Protein AF-A0A927FCI9-F1 (afdb_monomer)

Sequence (280 aa):
MPSPLGELGFGKGTLEYWKKAVYRPKHSSGGKRREGESYNARISHAGERREISLGTLCRMAAARRALEIWLSILCHGWEALEEGFRKRLETENGSSEEELVSTTYGEYLAACVDGPGISHLNADDNRRKVLTLASEVAGIPRPTRKASLERKRAWGKKVESLRLVDLSEVDFTNWRNACFESLSKGRKCGAMSSRTSPMSVNALIRSYKSVFNGEHRERLERIPLPDPMPGLKMRLLKEKVARYKRASMATPCLKRRIGSFARIIRNHTSLWFSLSRPGC

Organism: NCBI:txid2773457

Radius of gyration: 37.21 Å; Cα contacts (8 Å, |Δi|>4): 273; chains: 1; bounding box: 67×81×148 Å

pLDDT: mean 75.66, std 19.23, range [33.12, 95.94]

Secondary structure (DSSP, 8-state):
-PPP-------TTSHHHHHHH-B--EEEETTEEEE-SS-EEEEEETTEEEEEE---S-HHHHHHHHHHHHHHHHHHHHHHHHHHHHHHHHHHHHSSSTTTTT-BHHHHHHHHHHSTTS-HHHHHHHHHHHHHHHHHHTTPPPPPTTS-HHHHHHHHHHHHTSBGGGS-HHHHHHHHHHHHHHHHTT--BTTTT-B-SHHHHHHHHHHHHHHTSHHHHHHTTTS---SSPTTTTPPPPPP-----------------------------------------

Mean predicted aligned error: 18.78 Å

Solvent-accessible surface area (backbone atoms only — not comparable to full-atom values): 17209 Å² total; per-residue (Å²): 135,86,82,81,88,75,73,90,72,60,52,82,89,35,58,72,34,27,53,69,60,45,43,61,55,74,48,78,60,91,91,43,82,41,73,50,86,30,29,28,37,76,51,72,62,94,94,44,74,50,78,45,78,56,82,30,81,47,64,69,61,28,11,50,53,49,38,53,52,50,54,45,36,73,76,56,37,69,64,53,50,52,54,52,50,47,51,47,52,47,46,65,70,68,66,52,59,77,59,28,61,60,37,23,47,40,60,54,50,48,53,56,49,75,36,90,93,54,58,58,73,59,39,53,56,31,48,55,32,34,47,53,47,52,24,45,55,71,68,50,77,70,73,58,93,87,52,54,70,65,58,50,49,53,50,50,54,61,45,25,66,36,36,57,71,80,49,48,48,64,43,43,46,50,45,51,49,54,35,50,55,27,45,76,70,74,36,48,25,66,76,74,49,73,38,79,48,61,66,63,56,35,50,32,54,49,36,39,45,62,63,69,28,69,70,52,50,64,76,40,71,88,57,61,66,60,86,80,55,55,46,66,81,62,74,72,66,82,72,80,74,76,75,78,75,75,73,81,75,77,76,91,82,87,83,87,78,92,81,84,94,76,90,89,83,89,87,82,87,89,90,77,89,80,96,82,86,88,83,136

Nearest PDB structures (foldseek):
  5gan-assembly1_A  TM=1.929E-01  e=9.239E+00  Saccharomyces cerevisiae

Structure (mmCIF, N/CA/C/O backbone):
data_AF-A0A927FCI9-F1
#
_entry.id   AF-A0A927FCI9-F1
#
loop_
_atom_site.group_PDB
_atom_site.id
_atom_site.type_symbol
_atom_site.label_atom_id
_atom_site.label_alt_id
_atom_site.label_comp_id
_atom_site.label_asym_id
_atom_site.label_entity_id
_atom_site.label_seq_id
_atom_site.pdbx_PDB_ins_code
_atom_site.Cartn_x
_atom_site.Cartn_y
_atom_site.Cartn_z
_atom_site.occupancy
_atom_site.B_iso_or_equiv
_atom_site.auth_seq_id
_atom_site.auth_comp_id
_atom_site.auth_asym_id
_atom_site.auth_atom_id
_atom_site.pdbx_PDB_model_num
ATOM 1 N N . MET A 1 1 ? 44.679 18.734 -47.119 1.00 33.12 1 MET A N 1
ATOM 2 C CA . MET A 1 1 ? 45.363 19.349 -45.963 1.00 33.12 1 MET A CA 1
ATOM 3 C C . MET A 1 1 ? 44.781 18.745 -44.690 1.00 33.12 1 MET A C 1
ATOM 5 O O . MET A 1 1 ? 43.664 19.115 -44.349 1.00 33.12 1 MET A O 1
ATOM 9 N N . PRO A 1 2 ? 45.429 17.762 -44.042 1.00 36.81 2 PRO A N 1
ATOM 10 C CA . PRO A 1 2 ? 44.930 17.225 -42.781 1.00 36.81 2 PRO A CA 1
ATOM 11 C C . PRO A 1 2 ? 45.305 18.182 -41.640 1.00 36.81 2 PRO A C 1
ATOM 13 O O . PRO A 1 2 ? 46.470 18.541 -41.480 1.00 36.81 2 PRO A O 1
ATOM 16 N N . SER A 1 3 ? 44.303 18.645 -40.892 1.00 37.97 3 SER A N 1
ATOM 17 C CA . SER A 1 3 ? 44.490 19.538 -39.746 1.00 37.97 3 SER A CA 1
ATOM 18 C C . SER A 1 3 ? 45.145 18.811 -38.559 1.00 37.97 3 SER A C 1
ATOM 20 O O . SER A 1 3 ? 44.891 17.619 -38.368 1.00 37.97 3 SER A O 1
ATOM 22 N N . PRO A 1 4 ? 45.966 19.502 -37.747 1.00 41.66 4 PRO A N 1
ATOM 23 C CA . PRO A 1 4 ? 46.814 18.881 -36.739 1.00 41.66 4 PRO A CA 1
ATOM 24 C C . PRO A 1 4 ? 46.134 18.812 -35.359 1.00 41.66 4 PRO A C 1
ATOM 26 O O . PRO A 1 4 ? 45.467 19.751 -34.941 1.00 41.66 4 PRO A O 1
ATOM 29 N N . LEU A 1 5 ? 46.367 17.699 -34.652 1.00 43.91 5 LEU A N 1
ATOM 30 C CA . LEU A 1 5 ? 46.280 17.523 -33.189 1.00 43.91 5 LEU A CA 1
ATOM 31 C C . LEU A 1 5 ? 44.973 17.981 -32.498 1.00 43.91 5 LEU A C 1
ATOM 33 O O . LEU A 1 5 ? 44.942 18.988 -31.797 1.00 43.91 5 LEU A O 1
ATOM 37 N N . GLY A 1 6 ? 43.905 17.183 -32.621 1.00 35.44 6 GLY A N 1
ATOM 38 C CA . GLY A 1 6 ? 42.704 17.288 -31.781 1.00 35.44 6 GLY A CA 1
ATOM 39 C C . GLY A 1 6 ? 42.736 16.278 -30.630 1.00 35.44 6 GLY A C 1
ATOM 40 O O . GLY A 1 6 ? 42.923 15.089 -30.874 1.00 35.44 6 GLY A O 1
ATOM 41 N N . GLU A 1 7 ? 42.580 16.772 -29.399 1.00 42.94 7 GLU A N 1
ATOM 42 C CA . GLU A 1 7 ? 42.423 16.058 -28.119 1.00 42.94 7 GLU A CA 1
ATOM 43 C C . GLU A 1 7 ? 41.895 14.622 -28.253 1.00 42.94 7 GLU A C 1
ATOM 45 O O . GLU A 1 7 ? 40.882 14.432 -28.919 1.00 42.94 7 GLU A O 1
ATOM 50 N N . LEU A 1 8 ? 42.538 13.648 -27.583 1.00 44.66 8 LEU A N 1
ATOM 51 C CA . LEU A 1 8 ? 42.160 12.222 -27.507 1.00 44.66 8 LEU A CA 1
ATOM 52 C C . LEU A 1 8 ? 40.635 12.022 -27.566 1.00 44.66 8 LEU A C 1
ATOM 54 O O . LEU A 1 8 ? 39.927 12.050 -26.555 1.00 44.66 8 LEU A O 1
ATOM 58 N N . GLY A 1 9 ? 40.131 11.870 -28.790 1.00 47.19 9 GLY A N 1
ATOM 59 C CA . GLY A 1 9 ? 38.712 11.832 -29.073 1.00 47.19 9 GLY A CA 1
ATOM 60 C C . GLY A 1 9 ? 38.201 10.464 -28.686 1.00 47.19 9 GLY A C 1
ATOM 61 O O . GLY A 1 9 ? 38.318 9.521 -29.463 1.00 47.19 9 GLY A O 1
ATOM 62 N N . PHE A 1 10 ? 37.655 10.335 -27.477 1.00 60.25 10 PHE A N 1
ATOM 63 C CA . PHE A 1 10 ? 36.916 9.136 -27.108 1.00 60.25 10 PHE A CA 1
ATOM 64 C C . PHE A 1 10 ? 35.856 8.877 -28.182 1.00 60.25 10 PHE A C 1
ATOM 66 O O . PHE A 1 10 ? 35.053 9.760 -28.497 1.00 60.25 10 PHE A O 1
ATOM 73 N N . GLY A 1 11 ? 35.884 7.682 -28.772 1.00 75.44 11 GLY A N 1
ATOM 74 C CA . GLY A 1 11 ? 34.911 7.299 -29.782 1.00 75.44 11 GLY A CA 1
ATOM 75 C C . GLY A 1 11 ? 33.491 7.372 -29.222 1.00 75.44 11 GLY A C 1
ATOM 76 O O . GLY A 1 11 ? 33.268 7.266 -28.014 1.00 75.44 11 GLY A O 1
ATOM 77 N N . LYS A 1 12 ? 32.496 7.484 -30.107 1.00 78.94 12 LYS A N 1
ATOM 78 C CA . LYS A 1 12 ? 31.073 7.476 -29.718 1.00 78.94 12 LYS A CA 1
ATOM 79 C C . LYS A 1 12 ? 30.658 6.197 -28.965 1.00 78.94 12 LYS A C 1
ATOM 81 O O . LYS A 1 12 ? 29.589 6.161 -28.379 1.00 78.94 12 LYS A O 1
ATOM 86 N N . GLY A 1 13 ? 31.492 5.155 -28.946 1.00 82.50 13 GLY A N 1
ATOM 87 C CA . GLY A 1 13 ? 31.298 3.945 -28.140 1.00 82.50 13 GLY A CA 1
ATOM 88 C C . GLY A 1 13 ? 31.738 4.056 -26.672 1.00 82.50 13 GLY A C 1
ATOM 89 O O . GLY A 1 13 ? 31.618 3.084 -25.936 1.00 82.50 13 GLY A O 1
ATOM 90 N N . THR A 1 14 ? 32.260 5.198 -26.218 1.00 88.62 14 THR A N 1
ATOM 91 C CA . THR A 1 14 ? 32.756 5.362 -24.843 1.00 88.62 14 THR A CA 1
ATOM 92 C C . THR A 1 14 ? 31.816 6.225 -24.003 1.00 88.62 14 THR A C 1
ATOM 94 O O . THR A 1 14 ? 31.297 7.244 -24.456 1.00 88.62 14 THR A O 1
ATOM 97 N N . LEU A 1 15 ? 31.654 5.878 -22.724 1.00 88.56 15 LEU A N 1
ATOM 98 C CA . LEU A 1 15 ? 30.843 6.651 -21.777 1.00 88.56 15 LEU A CA 1
ATOM 99 C C . LEU A 1 15 ? 31.332 8.105 -21.614 1.00 88.56 15 LEU A C 1
ATOM 101 O O . LEU A 1 15 ? 30.522 9.020 -21.473 1.00 88.56 15 LEU A O 1
ATOM 105 N N . GLU A 1 16 ? 32.648 8.328 -21.655 1.00 87.94 16 GLU A N 1
ATOM 106 C CA . GLU A 1 16 ? 33.270 9.657 -21.537 1.00 87.94 16 GLU A CA 1
ATOM 107 C C . GLU A 1 16 ? 32.856 10.613 -22.660 1.00 87.94 16 GLU A C 1
ATOM 109 O O . GLU A 1 16 ? 32.628 11.800 -22.410 1.00 87.94 16 GLU A O 1
ATOM 114 N N . TYR A 1 17 ? 32.670 10.093 -23.877 1.00 90.12 17 TYR A N 1
ATOM 115 C CA . TYR A 1 17 ? 32.116 10.864 -24.986 1.00 90.12 17 TYR A CA 1
ATOM 116 C C . TYR A 1 17 ? 30.693 11.332 -24.655 1.00 90.12 17 TYR A C 1
ATOM 118 O O . TYR A 1 17 ? 30.389 12.526 -24.713 1.00 90.12 17 TYR A O 1
ATOM 126 N N . TRP A 1 18 ? 29.830 10.413 -24.212 1.00 90.94 18 TRP A N 1
ATOM 127 C CA . TRP A 1 18 ? 28.430 10.723 -23.920 1.00 90.94 18 TRP A CA 1
ATOM 128 C C . TRP A 1 18 ? 28.245 11.637 -22.716 1.00 90.94 18 TRP A C 1
ATOM 130 O O . TRP A 1 18 ? 27.368 12.495 -22.747 1.00 90.94 18 TRP A O 1
ATOM 140 N N . LYS A 1 19 ? 29.103 11.560 -21.692 1.00 88.81 19 LYS A N 1
ATOM 141 C CA . LYS A 1 19 ? 29.101 12.531 -20.583 1.00 88.81 19 LYS A CA 1
ATOM 142 C C . LYS A 1 19 ? 29.243 13.968 -21.081 1.00 88.81 19 LYS A C 1
ATOM 144 O O . LYS A 1 19 ? 28.591 14.867 -20.542 1.00 88.81 19 LYS A O 1
ATOM 149 N N . LYS A 1 20 ? 30.084 14.189 -22.095 1.00 88.56 20 LYS A N 1
ATOM 150 C CA . LYS A 1 20 ? 30.282 15.500 -22.726 1.00 88.56 20 LYS A CA 1
ATOM 151 C C . LYS A 1 20 ? 29.160 15.837 -23.715 1.00 88.56 20 LYS A C 1
ATOM 153 O O . LYS A 1 20 ? 28.757 16.992 -23.769 1.00 88.56 20 LYS A O 1
ATOM 158 N N . ALA A 1 21 ? 28.642 14.845 -24.442 1.00 88.75 21 ALA A N 1
ATOM 159 C CA . ALA A 1 21 ? 27.664 15.039 -25.512 1.00 88.75 21 ALA A CA 1
ATOM 160 C C . ALA A 1 21 ? 26.211 15.248 -25.037 1.00 88.75 21 ALA A C 1
ATOM 162 O O . ALA A 1 21 ? 25.435 15.890 -25.746 1.00 88.75 21 ALA A O 1
ATOM 163 N N . VAL A 1 22 ? 25.820 14.730 -23.864 1.00 92.31 22 VAL A N 1
ATOM 164 C CA . VAL A 1 22 ? 24.475 14.966 -23.308 1.00 92.31 22 VAL A CA 1
ATOM 165 C C . VAL A 1 22 ? 24.325 16.403 -22.810 1.00 92.31 22 VAL A C 1
ATOM 167 O O . VAL A 1 22 ? 25.190 16.933 -22.108 1.00 92.31 22 VAL A O 1
ATOM 170 N N . TYR A 1 23 ? 23.194 17.029 -23.121 1.00 90.50 23 TYR A N 1
ATOM 171 C CA . TYR A 1 23 ? 22.890 18.403 -22.720 1.00 90.50 23 TYR A CA 1
ATOM 172 C C . TYR A 1 23 ? 21.442 18.527 -22.250 1.00 90.50 23 TYR A C 1
ATOM 174 O O . TYR A 1 23 ? 20.618 17.655 -22.503 1.00 90.50 23 TYR A O 1
ATOM 182 N N . ARG A 1 24 ? 21.123 19.613 -21.546 1.00 88.56 24 ARG A N 1
ATOM 183 C CA . ARG A 1 24 ? 19.735 19.955 -21.218 1.00 88.56 24 ARG A CA 1
ATOM 184 C C . ARG A 1 24 ? 19.237 20.991 -22.216 1.00 88.56 24 ARG A C 1
ATOM 186 O O . ARG A 1 24 ? 19.902 22.024 -22.360 1.00 88.56 24 ARG A O 1
ATOM 193 N N . PRO A 1 25 ? 18.124 20.740 -22.918 1.00 84.12 25 PRO A N 1
ATOM 194 C CA . PRO A 1 25 ? 17.584 21.724 -23.837 1.00 84.12 25 PRO A CA 1
ATOM 195 C C . PRO A 1 25 ? 17.143 22.963 -23.046 1.00 84.12 25 PRO A C 1
ATOM 197 O O . PRO A 1 25 ? 16.629 22.862 -21.931 1.00 84.12 25 PRO A O 1
ATOM 200 N N . LYS A 1 26 ? 17.395 24.150 -23.597 1.00 82.88 26 LYS A N 1
ATOM 201 C CA . LYS A 1 26 ? 16.979 25.428 -23.007 1.00 82.88 26 LYS A CA 1
ATOM 202 C C . LYS A 1 26 ? 15.957 26.053 -23.939 1.00 82.88 26 LYS A C 1
ATOM 204 O O . LYS A 1 26 ? 16.283 26.337 -25.087 1.00 82.88 26 LYS A O 1
ATOM 209 N N . HIS A 1 27 ? 14.748 26.279 -23.440 1.00 75.50 27 HIS A N 1
ATOM 210 C CA . HIS A 1 27 ? 13.678 26.903 -24.211 1.00 75.50 27 HIS A CA 1
ATOM 211 C C . HIS A 1 27 ? 13.295 28.241 -23.573 1.00 75.50 27 HIS A C 1
ATOM 213 O O . HIS A 1 27 ? 13.155 28.359 -22.352 1.00 75.50 27 HIS A O 1
ATOM 219 N N . SER A 1 28 ? 13.146 29.275 -24.397 1.00 63.94 28 SER A N 1
ATOM 220 C CA . SER A 1 28 ? 12.577 30.557 -23.986 1.00 63.94 28 SER A CA 1
ATOM 221 C C . SER A 1 28 ? 11.094 30.563 -24.330 1.00 63.94 28 SER A C 1
ATOM 223 O O . SER A 1 28 ? 10.740 30.547 -25.504 1.00 63.94 28 SER A O 1
ATOM 225 N N . SER A 1 29 ? 10.234 30.604 -23.315 1.00 56.09 29 SER A N 1
ATOM 226 C CA . SER A 1 29 ? 8.793 30.799 -23.495 1.00 56.09 29 SER A CA 1
ATOM 227 C C . SER A 1 29 ? 8.357 31.980 -22.629 1.00 56.09 29 SER A C 1
ATOM 229 O O . SER A 1 29 ? 8.646 32.011 -21.430 1.00 56.09 29 SER A O 1
ATOM 231 N N . GLY A 1 30 ? 7.752 33.001 -23.247 1.00 60.47 30 GLY A N 1
ATOM 232 C CA . GLY A 1 30 ? 7.286 34.212 -22.556 1.00 60.47 30 GLY A CA 1
ATOM 233 C C . GLY A 1 30 ? 8.393 35.018 -21.860 1.00 60.47 30 GLY A C 1
ATOM 234 O O . GLY A 1 30 ? 8.220 35.441 -20.720 1.00 60.47 30 GLY A O 1
ATOM 235 N N . GLY A 1 31 ? 9.566 35.165 -22.489 1.00 69.44 31 GLY A N 1
ATOM 236 C CA . GLY A 1 31 ? 10.679 35.971 -21.959 1.00 69.44 31 GLY A CA 1
ATOM 237 C C . GLY A 1 31 ? 11.441 35.359 -20.773 1.00 69.44 31 GLY A C 1
ATOM 238 O O . GLY A 1 31 ? 12.464 35.898 -20.360 1.00 69.44 31 GLY A O 1
ATOM 239 N N . LYS A 1 32 ? 11.005 34.205 -20.246 1.00 59.38 32 LYS A N 1
ATOM 240 C CA . LYS A 1 32 ? 11.702 33.463 -19.183 1.00 59.38 32 LYS A CA 1
ATOM 241 C C . LYS A 1 32 ? 12.428 32.253 -19.778 1.00 59.38 32 LYS A C 1
ATOM 243 O O . LYS A 1 32 ? 11.830 31.447 -20.491 1.00 59.38 32 LYS A O 1
ATOM 248 N N . ARG A 1 33 ? 13.726 32.112 -19.481 1.00 67.06 33 ARG A N 1
ATOM 249 C CA . ARG A 1 33 ? 14.522 30.926 -19.843 1.00 67.06 33 ARG A CA 1
ATOM 250 C C . ARG A 1 33 ? 14.138 29.772 -18.915 1.00 67.06 33 ARG A C 1
ATOM 252 O O . ARG A 1 33 ? 14.316 29.891 -17.706 1.00 67.06 33 ARG A O 1
ATOM 259 N N . ARG A 1 34 ? 13.619 28.675 -19.470 1.00 70.62 34 ARG A N 1
ATOM 260 C CA . ARG A 1 34 ? 13.356 27.430 -18.735 1.00 70.62 34 ARG A CA 1
ATOM 261 C C . ARG A 1 34 ? 14.309 26.346 -19.232 1.00 70.62 34 ARG A C 1
ATOM 263 O O . ARG A 1 34 ? 14.489 26.173 -20.438 1.00 70.62 34 ARG A O 1
ATOM 270 N N . GLU A 1 35 ? 14.948 25.652 -18.299 1.00 74.62 35 GLU A N 1
ATOM 271 C CA . GLU A 1 35 ? 15.725 24.451 -18.611 1.00 74.62 35 GLU A CA 1
ATOM 272 C C . GLU A 1 35 ? 14.774 23.255 -18.708 1.00 74.62 35 GLU A C 1
ATOM 274 O O . GLU A 1 35 ? 13.812 23.167 -17.945 1.00 74.62 35 GLU A O 1
ATOM 279 N N . GLY A 1 36 ? 15.017 22.367 -19.672 1.00 71.12 36 GLY A N 1
ATOM 280 C CA . GLY A 1 36 ? 14.248 21.140 -19.838 1.00 71.12 36 GLY A CA 1
ATOM 281 C C . GLY A 1 36 ? 14.374 20.214 -18.630 1.00 71.12 36 GLY A C 1
ATOM 282 O O . GLY A 1 36 ? 15.402 20.181 -17.949 1.00 71.12 36 GLY A O 1
ATOM 283 N N . GLU A 1 37 ? 13.317 19.444 -18.388 1.00 77.62 37 GLU A N 1
ATOM 284 C CA . GLU A 1 37 ? 13.191 18.538 -17.243 1.00 77.62 37 GLU A CA 1
ATOM 285 C C . GLU A 1 37 ? 14.123 17.317 -17.330 1.00 77.62 37 GLU A C 1
ATOM 287 O O . GLU A 1 37 ? 14.371 16.645 -16.336 1.00 77.62 37 GLU A O 1
ATOM 292 N N . SER A 1 38 ? 14.698 17.028 -18.497 1.00 85.25 38 SER A N 1
ATOM 293 C CA . SER A 1 38 ? 15.582 15.882 -18.696 1.00 85.25 38 SER A CA 1
ATOM 294 C C . SER A 1 38 ? 16.771 16.210 -19.599 1.00 85.25 38 SER A C 1
ATOM 296 O O . SER A 1 38 ? 16.804 17.220 -20.307 1.00 85.25 38 SER A O 1
ATOM 298 N N . TYR A 1 39 ? 17.802 15.367 -19.526 1.00 88.88 39 TYR A N 1
ATOM 299 C CA . TYR A 1 39 ? 18.907 15.397 -20.478 1.00 88.88 39 TYR A CA 1
ATOM 300 C C . TYR A 1 39 ? 18.477 14.823 -21.832 1.00 88.88 39 TYR A C 1
ATOM 302 O O . TYR A 1 39 ? 17.800 13.798 -21.895 1.00 88.88 39 TYR A O 1
ATOM 310 N N . ASN A 1 40 ? 18.970 15.441 -22.900 1.00 90.06 40 ASN A N 1
ATOM 311 C CA . ASN A 1 40 ? 18.827 14.998 -24.278 1.00 90.06 40 ASN A CA 1
ATOM 312 C C . ASN A 1 40 ? 20.200 14.650 -24.869 1.00 90.06 40 ASN A C 1
ATOM 314 O O . ASN A 1 40 ? 21.241 15.160 -24.436 1.00 90.06 40 ASN A O 1
ATOM 318 N N . ALA A 1 41 ? 20.190 13.806 -25.897 1.00 91.44 41 ALA A N 1
ATOM 319 C CA . ALA A 1 41 ? 21.344 13.534 -26.745 1.00 91.44 41 ALA A CA 1
ATOM 320 C C . ALA A 1 41 ? 20.989 13.759 -28.216 1.00 91.44 41 ALA A C 1
ATOM 322 O O . ALA A 1 41 ? 19.905 13.397 -28.671 1.00 91.44 41 ALA A O 1
ATOM 323 N N . ARG A 1 42 ? 21.935 14.322 -28.973 1.00 91.81 42 ARG A N 1
ATOM 324 C CA . ARG A 1 42 ? 21.862 14.382 -30.438 1.00 91.81 42 ARG A CA 1
ATOM 325 C C . ARG A 1 42 ? 22.722 13.279 -31.018 1.00 91.81 42 ARG A C 1
ATOM 327 O O . ARG A 1 42 ? 23.940 13.305 -30.859 1.00 91.81 42 ARG A O 1
ATOM 334 N N . ILE A 1 43 ? 22.085 12.349 -31.712 1.00 89.38 43 ILE A N 1
ATOM 335 C CA . ILE A 1 43 ? 22.746 11.193 -32.305 1.00 89.38 43 ILE A CA 1
ATOM 336 C C . ILE A 1 43 ? 22.623 11.293 -33.823 1.00 89.38 43 ILE A C 1
ATOM 338 O O . ILE A 1 43 ? 21.568 11.644 -34.345 1.00 89.38 43 ILE A O 1
ATOM 342 N N . SER A 1 44 ? 23.724 11.032 -34.527 1.00 88.81 44 SER A N 1
ATOM 343 C CA . SER A 1 44 ? 23.743 10.973 -35.988 1.00 88.81 44 SER A CA 1
ATOM 344 C C . SER A 1 44 ? 24.372 9.666 -36.448 1.00 88.81 44 SER A C 1
ATOM 346 O O . SER A 1 44 ? 25.498 9.355 -36.039 1.00 88.81 44 SER A O 1
ATOM 348 N N . HIS A 1 45 ? 23.622 8.923 -37.259 1.00 86.25 45 HIS A N 1
ATOM 349 C CA . HIS A 1 45 ? 23.972 7.615 -37.804 1.00 86.25 45 HIS A CA 1
ATOM 350 C C . HIS A 1 45 ? 23.274 7.426 -39.157 1.00 86.25 45 HIS A C 1
ATOM 352 O O . HIS A 1 45 ? 22.101 7.776 -39.279 1.00 86.25 45 HIS A O 1
ATOM 358 N N . ALA A 1 46 ? 23.996 6.887 -40.145 1.00 83.94 46 ALA A N 1
ATOM 359 C CA . ALA A 1 46 ? 23.495 6.604 -41.496 1.00 83.94 46 ALA A CA 1
ATOM 360 C C . ALA A 1 46 ? 22.834 7.805 -42.215 1.00 83.94 46 ALA A C 1
ATOM 362 O O . ALA A 1 46 ? 21.794 7.668 -42.842 1.00 83.94 46 ALA A O 1
ATOM 363 N N . GLY A 1 47 ? 23.420 9.005 -42.107 1.00 86.00 47 GLY A N 1
ATOM 364 C CA . GLY A 1 47 ? 22.894 10.217 -42.762 1.00 86.00 47 GLY A CA 1
ATOM 365 C C . GLY A 1 47 ? 21.711 10.874 -42.042 1.00 86.00 47 GLY A C 1
ATOM 366 O O . GLY A 1 47 ? 21.399 12.029 -42.314 1.00 86.00 47 GLY A O 1
ATOM 367 N N . GLU A 1 48 ? 21.121 10.203 -41.053 1.00 85.69 48 GLU A N 1
ATOM 368 C CA . GLU A 1 48 ? 20.067 10.762 -40.214 1.00 85.69 48 GLU A CA 1
ATOM 369 C C . GLU A 1 48 ? 20.628 11.345 -38.916 1.00 85.69 48 GLU A C 1
ATOM 371 O O . GLU A 1 48 ? 21.580 10.828 -38.319 1.00 85.69 48 GLU A O 1
ATOM 376 N N . ARG A 1 49 ? 20.027 12.446 -38.453 1.00 88.25 49 ARG A N 1
ATOM 377 C CA . ARG A 1 49 ? 20.334 13.075 -37.165 1.00 88.25 49 ARG A CA 1
ATOM 378 C C . ARG A 1 49 ? 19.048 13.284 -36.388 1.00 88.25 49 ARG A C 1
ATOM 380 O O . ARG A 1 49 ? 18.159 13.987 -36.855 1.00 88.25 49 ARG A O 1
ATOM 387 N N . ARG A 1 50 ? 18.987 12.739 -35.175 1.00 88.12 50 ARG A N 1
ATOM 388 C CA . ARG A 1 50 ? 17.810 12.839 -34.310 1.00 88.12 50 ARG A CA 1
ATOM 389 C C . ARG A 1 50 ? 18.190 13.291 -32.908 1.00 88.12 50 ARG A C 1
ATOM 391 O O . ARG A 1 50 ? 19.301 13.047 -32.425 1.00 88.12 50 ARG A O 1
ATOM 398 N N . GLU A 1 51 ? 17.264 13.998 -32.276 1.00 89.62 51 GLU A N 1
ATOM 399 C CA . GLU A 1 51 ? 17.349 14.397 -30.876 1.00 89.62 51 GLU A CA 1
ATOM 400 C C . GLU A 1 51 ? 16.472 13.461 -30.047 1.00 89.62 51 GLU A C 1
ATOM 402 O O . GLU A 1 51 ? 15.299 13.277 -30.355 1.00 89.62 51 GLU A O 1
ATOM 407 N N . ILE A 1 52 ? 17.054 12.850 -29.016 1.00 87.81 52 ILE A N 1
ATOM 408 C CA . ILE A 1 52 ? 16.384 11.848 -28.185 1.00 87.81 52 ILE A CA 1
ATOM 409 C C . ILE A 1 52 ? 16.387 12.340 -26.745 1.00 87.81 52 ILE A C 1
ATOM 411 O O . ILE A 1 52 ? 17.441 12.704 -26.208 1.00 87.81 52 ILE A O 1
ATOM 415 N N . SER A 1 53 ? 15.212 12.334 -26.116 1.00 88.44 53 SER A N 1
ATOM 416 C CA . SER A 1 53 ? 15.100 12.582 -24.681 1.00 88.44 53 SER A CA 1
ATOM 417 C C . SER A 1 53 ? 15.498 11.334 -23.902 1.00 88.44 53 SER A C 1
ATOM 419 O O . SER A 1 53 ? 15.016 10.236 -24.166 1.00 88.44 53 SER A O 1
ATOM 421 N N . LEU A 1 54 ? 16.392 11.496 -22.927 1.00 87.25 54 LEU A N 1
ATOM 422 C CA . LEU A 1 54 ? 16.927 10.386 -22.135 1.00 87.25 54 LEU A CA 1
ATOM 423 C C . LEU A 1 54 ? 16.123 10.150 -20.851 1.00 87.25 54 LEU A C 1
ATOM 425 O O . LEU A 1 54 ? 16.439 9.223 -20.101 1.00 87.25 54 LEU A O 1
ATOM 429 N N . GLY A 1 55 ? 15.119 10.991 -20.566 1.00 83.12 55 GLY A N 1
ATOM 430 C CA . GLY A 1 55 ? 14.180 10.815 -19.452 1.00 83.12 55 GLY A CA 1
ATOM 431 C C . GLY A 1 55 ? 14.840 10.764 -18.071 1.00 83.12 55 GLY A C 1
ATOM 432 O O . GLY A 1 55 ? 14.376 10.053 -17.185 1.00 83.12 55 GLY A O 1
ATOM 433 N N . THR A 1 56 ? 15.982 11.431 -17.887 1.00 79.56 56 THR A N 1
ATOM 434 C CA . THR A 1 56 ? 16.697 11.444 -16.605 1.00 79.56 56 THR A CA 1
ATOM 435 C C . THR A 1 56 ? 17.288 12.813 -16.293 1.00 79.56 56 THR A C 1
ATOM 437 O O . THR A 1 56 ? 17.755 13.528 -17.181 1.00 79.56 56 THR A O 1
ATOM 440 N N . LEU A 1 57 ? 17.282 13.156 -15.003 1.00 85.12 57 LEU A N 1
ATOM 441 C CA . LEU A 1 57 ? 17.876 14.367 -14.435 1.00 85.12 57 LEU A CA 1
ATOM 442 C C . LEU A 1 57 ? 19.357 14.196 -14.078 1.00 85.12 57 LEU A C 1
ATOM 444 O O . LEU A 1 57 ? 20.033 15.193 -13.820 1.00 85.12 57 LEU A O 1
ATOM 448 N N . CYS A 1 58 ? 19.878 12.965 -14.057 1.00 84.62 58 CYS A N 1
ATOM 449 C CA . CYS A 1 58 ? 21.267 12.682 -13.705 1.00 84.62 58 CYS A CA 1
ATOM 450 C C . CYS A 1 58 ? 22.135 12.560 -14.962 1.00 84.62 58 CYS A C 1
ATOM 452 O O . CYS A 1 58 ? 21.908 11.693 -15.804 1.00 84.62 58 CYS A O 1
ATOM 454 N N . ARG A 1 59 ? 23.185 13.386 -15.066 1.00 84.81 59 ARG A N 1
ATOM 455 C CA . ARG A 1 59 ? 24.086 13.420 -16.233 1.00 84.81 59 ARG A CA 1
ATOM 456 C C . ARG A 1 59 ? 24.792 12.083 -16.488 1.00 84.81 59 ARG A C 1
ATOM 458 O O . ARG A 1 59 ? 24.976 11.693 -17.634 1.00 84.81 59 ARG A O 1
ATOM 465 N N . MET A 1 60 ? 25.176 11.376 -15.424 1.00 84.50 60 MET A N 1
ATOM 466 C CA . MET A 1 60 ? 25.835 10.067 -15.519 1.00 84.50 60 MET A CA 1
ATOM 467 C C . MET A 1 60 ? 24.881 8.998 -16.065 1.00 84.50 60 MET A C 1
ATOM 469 O O . MET A 1 60 ? 25.250 8.236 -16.956 1.00 84.50 60 MET A O 1
ATOM 473 N N . ALA A 1 61 ? 23.644 8.970 -15.561 1.00 80.00 61 ALA A N 1
ATOM 474 C CA . ALA A 1 61 ? 22.606 8.064 -16.047 1.00 80.00 61 ALA A CA 1
ATOM 475 C C . ALA A 1 61 ? 22.221 8.383 -17.501 1.00 80.00 61 ALA A C 1
ATOM 477 O O . ALA A 1 61 ? 22.050 7.471 -18.305 1.00 80.00 61 ALA A O 1
ATOM 478 N N . ALA A 1 62 ? 22.170 9.671 -17.857 1.00 85.62 62 ALA A N 1
ATOM 479 C CA . ALA A 1 62 ? 21.942 10.128 -19.224 1.00 85.62 62 ALA A CA 1
ATOM 480 C C . ALA A 1 62 ? 23.031 9.616 -20.176 1.00 85.62 62 ALA A C 1
ATOM 482 O O . ALA A 1 62 ? 22.722 9.063 -21.225 1.00 85.62 62 ALA A O 1
ATOM 483 N N . ALA A 1 63 ? 24.304 9.743 -19.792 1.00 88.44 63 ALA A N 1
ATOM 484 C CA . ALA A 1 63 ? 25.420 9.279 -20.610 1.00 88.44 63 ALA A CA 1
ATOM 485 C C . ALA A 1 63 ? 25.378 7.763 -20.866 1.00 88.44 63 ALA A C 1
ATOM 487 O O . ALA A 1 63 ? 25.661 7.332 -21.981 1.00 88.44 63 ALA A O 1
ATOM 488 N N . ARG A 1 64 ? 24.992 6.960 -19.862 1.00 87.88 64 ARG A N 1
ATOM 489 C CA . ARG A 1 64 ? 24.818 5.504 -20.022 1.00 87.88 64 ARG A CA 1
ATOM 490 C C . ARG A 1 64 ? 23.689 5.177 -20.994 1.00 87.88 64 ARG A C 1
ATOM 492 O O . ARG A 1 64 ? 23.922 4.457 -21.955 1.00 87.88 64 ARG A O 1
ATOM 499 N N . ARG A 1 65 ? 22.515 5.791 -20.810 1.00 86.31 65 ARG A N 1
ATOM 500 C CA . ARG A 1 65 ? 21.371 5.610 -21.718 1.00 86.31 65 ARG A CA 1
ATOM 501 C C . ARG A 1 65 ? 21.699 6.026 -23.151 1.00 86.31 65 ARG A C 1
ATOM 503 O O . ARG A 1 65 ? 21.334 5.334 -24.090 1.00 86.31 65 ARG A O 1
ATOM 510 N N . ALA A 1 66 ? 22.413 7.136 -23.330 1.00 89.75 66 ALA A N 1
ATOM 511 C CA . ALA A 1 66 ? 22.825 7.591 -24.653 1.00 89.75 66 ALA A CA 1
ATOM 512 C C . ALA A 1 66 ? 23.802 6.609 -25.325 1.00 89.75 66 ALA A C 1
ATOM 514 O O . ALA A 1 66 ? 23.685 6.364 -26.524 1.00 89.75 66 ALA A O 1
ATOM 515 N N . LEU A 1 67 ? 24.717 6.008 -24.554 1.00 89.69 67 LEU A N 1
ATOM 516 C CA . LEU A 1 67 ? 25.614 4.962 -25.042 1.00 89.69 67 LEU A CA 1
ATOM 517 C C . LEU A 1 67 ? 24.854 3.691 -25.440 1.00 89.69 67 LEU A C 1
ATOM 519 O O . LEU A 1 67 ? 25.102 3.152 -26.512 1.00 89.69 67 LEU A O 1
ATOM 523 N N . GLU A 1 68 ? 23.921 3.231 -24.610 1.00 86.88 68 GLU A N 1
ATOM 524 C CA . GLU A 1 68 ? 23.075 2.065 -24.903 1.00 86.88 68 GLU A CA 1
ATOM 525 C C . GLU A 1 68 ? 22.273 2.268 -26.194 1.00 86.88 68 GLU A C 1
ATOM 527 O O . GLU A 1 68 ? 22.274 1.408 -27.072 1.00 86.88 68 GLU A O 1
ATOM 532 N N . ILE A 1 69 ? 21.653 3.442 -26.347 1.00 87.62 69 ILE A N 1
ATOM 533 C CA . ILE A 1 69 ? 20.923 3.823 -27.561 1.00 87.62 69 ILE A CA 1
ATOM 534 C C . ILE A 1 69 ? 21.862 3.841 -28.773 1.00 87.62 69 ILE A C 1
ATOM 536 O O . ILE A 1 69 ? 21.510 3.315 -29.824 1.00 87.62 69 ILE A O 1
ATOM 540 N N . TRP A 1 70 ? 23.066 4.400 -28.637 1.00 88.88 70 TRP A N 1
ATOM 541 C CA . TRP A 1 70 ? 24.057 4.422 -29.714 1.00 88.88 70 TRP A CA 1
ATOM 542 C C . TRP A 1 70 ? 24.496 3.023 -30.152 1.00 88.88 70 TRP A C 1
ATOM 544 O O . TRP A 1 70 ? 24.547 2.751 -31.349 1.00 88.88 70 TRP A O 1
ATOM 554 N N . LEU A 1 71 ? 24.783 2.130 -29.203 1.00 88.00 71 LEU A N 1
ATOM 555 C CA . LEU A 1 71 ? 25.138 0.741 -29.503 1.00 88.00 71 LEU A CA 1
ATOM 556 C C . LEU A 1 71 ? 23.971 0.004 -30.169 1.00 88.00 71 LEU A C 1
ATOM 558 O O . LEU A 1 71 ? 24.183 -0.721 -31.136 1.00 88.00 71 LEU A O 1
ATOM 562 N N . SER A 1 72 ? 22.740 0.251 -29.717 1.00 83.94 72 SER A N 1
ATOM 563 C CA . SER A 1 72 ? 21.544 -0.308 -30.351 1.00 83.94 72 SER A CA 1
ATOM 564 C C . SER A 1 72 ? 21.393 0.156 -31.804 1.00 83.94 72 SER A C 1
ATOM 566 O O . SER A 1 72 ? 21.178 -0.672 -32.686 1.00 83.94 72 SER A O 1
ATOM 568 N N . ILE A 1 73 ? 21.601 1.453 -32.069 1.00 87.75 73 ILE A N 1
ATOM 569 C CA . ILE A 1 73 ? 21.562 2.032 -33.422 1.00 87.75 73 ILE A CA 1
ATOM 570 C C . ILE A 1 73 ? 22.658 1.438 -34.318 1.00 87.75 73 ILE A C 1
ATOM 572 O O . ILE A 1 73 ? 22.409 1.196 -35.496 1.00 87.75 73 ILE A O 1
ATOM 576 N N . LEU A 1 74 ? 23.857 1.184 -33.781 1.00 85.38 74 LEU A N 1
ATOM 577 C CA . LEU A 1 74 ? 24.936 0.545 -34.539 1.00 85.38 74 LEU A CA 1
ATOM 578 C C . LEU A 1 74 ? 24.597 -0.895 -34.939 1.00 85.38 74 LEU A C 1
ATOM 580 O O . LEU A 1 74 ? 24.940 -1.311 -36.041 1.00 85.38 74 LEU A O 1
ATOM 584 N N . CYS A 1 75 ? 23.948 -1.652 -34.054 1.00 80.69 75 CYS A N 1
ATOM 585 C CA . CYS A 1 75 ? 23.627 -3.056 -34.304 1.00 80.69 75 CYS A CA 1
ATOM 586 C C . CYS A 1 75 ? 22.369 -3.246 -35.162 1.00 80.69 75 CYS A C 1
ATOM 588 O O . CYS A 1 75 ? 22.332 -4.162 -35.976 1.00 80.69 75 CYS A O 1
ATOM 590 N N . HIS A 1 76 ? 21.346 -2.408 -34.978 1.00 82.00 76 HIS A N 1
ATOM 591 C CA . HIS A 1 76 ? 20.005 -2.654 -35.521 1.00 82.00 76 HIS A CA 1
ATOM 592 C C . HIS A 1 76 ? 19.427 -1.481 -36.329 1.00 82.00 76 HIS A C 1
ATOM 594 O O . HIS A 1 76 ? 18.312 -1.575 -36.837 1.00 82.00 76 HIS A O 1
ATOM 600 N N . GLY A 1 77 ? 20.152 -0.366 -36.450 1.00 85.38 77 GLY A N 1
ATOM 601 C CA . GLY A 1 77 ? 19.662 0.839 -37.117 1.00 85.38 77 GLY A CA 1
ATOM 602 C C . GLY A 1 77 ? 18.625 1.620 -36.302 1.00 85.38 77 GLY A C 1
ATOM 603 O O . GLY A 1 77 ? 18.376 1.353 -35.126 1.00 85.38 77 GLY A O 1
ATOM 604 N N . TRP A 1 78 ? 18.037 2.643 -36.928 1.00 83.12 78 TRP A N 1
ATOM 605 C CA . TRP A 1 78 ? 17.042 3.512 -36.287 1.00 83.12 78 TRP A CA 1
ATOM 606 C C . TRP A 1 78 ? 15.678 2.834 -36.094 1.00 83.12 78 TRP A C 1
ATOM 608 O O . TRP A 1 78 ? 15.006 3.100 -35.100 1.00 83.12 78 TRP A O 1
ATOM 618 N N . GLU A 1 79 ? 15.292 1.930 -36.993 1.00 78.38 79 GLU A N 1
ATOM 619 C CA . GLU A 1 79 ? 13.967 1.290 -37.010 1.00 78.38 79 GLU A CA 1
ATOM 620 C C . GLU A 1 79 ? 13.720 0.407 -35.780 1.00 78.38 79 GLU A C 1
ATOM 622 O O . GLU A 1 79 ? 12.657 0.461 -35.163 1.00 78.38 79 GLU A O 1
ATOM 627 N N . ALA A 1 80 ? 14.732 -0.348 -35.342 1.00 72.62 80 ALA A N 1
ATOM 628 C CA . ALA A 1 80 ? 14.633 -1.166 -34.134 1.00 72.62 80 ALA A CA 1
ATOM 629 C C . ALA A 1 80 ? 14.479 -0.323 -32.860 1.00 72.62 80 ALA A C 1
ATOM 631 O O . ALA A 1 80 ? 13.876 -0.767 -31.880 1.00 72.62 80 ALA A O 1
ATOM 632 N N . LEU A 1 81 ? 15.004 0.907 -32.871 1.00 73.81 81 LEU A N 1
ATOM 633 C CA . LEU A 1 81 ? 14.806 1.851 -31.784 1.00 73.81 81 LEU A CA 1
ATOM 634 C C . LEU A 1 81 ? 13.347 2.319 -31.747 1.00 73.81 81 LEU A C 1
ATOM 636 O O . LEU A 1 81 ? 12.766 2.355 -30.671 1.00 73.81 81 LEU A O 1
ATOM 640 N N . GLU A 1 82 ? 12.746 2.638 -32.895 1.00 72.88 82 GLU A N 1
ATOM 641 C CA . GLU A 1 82 ? 11.338 3.045 -32.982 1.00 72.88 82 GLU A CA 1
ATOM 642 C C . GLU A 1 82 ? 10.381 1.923 -32.597 1.00 72.88 82 GLU A C 1
ATOM 644 O O . GLU A 1 82 ? 9.461 2.171 -31.829 1.00 72.88 82 GLU A O 1
ATOM 649 N N . GLU A 1 83 ? 10.616 0.690 -33.051 1.00 70.62 83 GLU A N 1
ATOM 650 C CA . GLU A 1 83 ? 9.831 -0.473 -32.624 1.00 70.62 83 GLU A CA 1
ATOM 651 C C . GLU A 1 83 ? 10.010 -0.733 -31.124 1.00 70.62 83 GLU A C 1
ATOM 653 O O . GLU A 1 83 ? 9.039 -0.998 -30.427 1.00 70.62 83 GLU A O 1
ATOM 658 N N . GLY A 1 84 ? 11.231 -0.614 -30.592 1.00 67.50 84 GLY A N 1
ATOM 659 C CA . GLY A 1 84 ? 11.502 -0.764 -29.162 1.00 67.50 84 GLY A CA 1
ATOM 660 C C . GLY A 1 84 ? 10.881 0.345 -28.305 1.00 67.50 84 GLY A C 1
ATOM 661 O O . GLY A 1 84 ? 10.353 0.064 -27.230 1.00 67.50 84 GLY A O 1
ATOM 662 N N . PHE A 1 85 ? 10.900 1.597 -28.773 1.00 63.06 85 PHE A N 1
ATOM 663 C CA . PHE A 1 85 ? 10.219 2.721 -28.123 1.00 63.06 85 PHE A CA 1
ATOM 664 C C . PHE A 1 85 ? 8.705 2.596 -28.238 1.00 63.06 85 PHE A C 1
ATOM 666 O O . PHE A 1 85 ? 8.020 2.823 -27.249 1.00 63.06 85 PHE A O 1
ATOM 673 N N . ARG A 1 86 ? 8.181 2.203 -29.401 1.00 55.88 86 ARG A N 1
ATOM 674 C CA . ARG A 1 86 ? 6.753 1.977 -29.623 1.00 55.88 86 ARG A CA 1
ATOM 675 C C . ARG A 1 86 ? 6.251 0.820 -28.774 1.00 55.88 86 ARG A C 1
ATOM 677 O O . ARG A 1 86 ? 5.307 1.027 -28.034 1.00 55.88 86 ARG A O 1
ATOM 684 N N . LYS A 1 87 ? 6.947 -0.318 -28.740 1.00 59.44 87 LYS A N 1
ATOM 685 C CA . LYS A 1 87 ? 6.641 -1.420 -27.818 1.00 59.44 87 LYS A CA 1
ATOM 686 C C . LYS A 1 87 ? 6.763 -1.005 -26.363 1.00 59.44 87 LYS A C 1
ATOM 688 O O . LYS A 1 87 ? 5.940 -1.428 -25.567 1.00 59.44 87 LYS A O 1
ATOM 693 N N . ARG A 1 88 ? 7.737 -0.168 -25.984 1.00 56.12 88 ARG A N 1
ATOM 694 C CA . ARG A 1 88 ? 7.812 0.376 -24.618 1.00 56.12 88 ARG A CA 1
ATOM 695 C C . ARG A 1 88 ? 6.615 1.270 -24.305 1.00 56.12 88 ARG A C 1
ATOM 697 O O . ARG A 1 88 ? 6.054 1.112 -23.237 1.00 56.12 88 ARG A O 1
ATOM 704 N N . LEU A 1 89 ? 6.197 2.138 -25.223 1.00 50.38 89 LEU A N 1
ATOM 705 C CA . LEU A 1 89 ? 5.006 2.980 -25.074 1.00 50.38 89 LEU A CA 1
ATOM 706 C C . LEU A 1 89 ? 3.712 2.154 -25.079 1.00 50.38 89 LEU A C 1
ATOM 708 O O . LEU A 1 89 ? 2.785 2.474 -24.353 1.00 50.38 89 LEU A O 1
ATOM 712 N N . GLU A 1 90 ? 3.646 1.078 -25.859 1.00 45.50 90 GLU A N 1
ATOM 713 C CA . GLU A 1 90 ? 2.529 0.127 -25.898 1.00 45.50 90 GLU A CA 1
ATOM 714 C C . GLU A 1 90 ? 2.520 -0.790 -24.668 1.00 45.50 90 GLU A C 1
ATOM 716 O O . GLU A 1 90 ? 1.456 -1.180 -24.217 1.00 45.50 90 GLU A O 1
ATOM 721 N N . THR A 1 91 ? 3.671 -1.088 -24.064 1.00 48.38 91 THR A N 1
ATOM 722 C CA . THR A 1 91 ? 3.757 -1.792 -22.773 1.00 48.38 91 THR A CA 1
ATOM 723 C C . THR A 1 91 ? 3.410 -0.830 -21.631 1.00 48.38 91 THR A C 1
ATOM 725 O O . THR A 1 91 ? 2.638 -1.171 -20.746 1.00 48.38 91 THR A O 1
ATOM 728 N N . GLU A 1 92 ? 3.880 0.419 -21.680 1.00 47.09 92 GLU A N 1
ATOM 729 C CA . GLU A 1 92 ? 3.549 1.461 -20.699 1.00 47.09 92 GLU A CA 1
ATOM 730 C C . GLU A 1 92 ? 2.065 1.876 -20.765 1.00 47.09 92 GLU A C 1
ATOM 732 O O . GLU A 1 92 ? 1.489 2.171 -19.718 1.00 47.09 92 GLU A O 1
ATOM 737 N N . ASN A 1 93 ? 1.422 1.816 -21.940 1.00 44.06 93 ASN A N 1
ATOM 738 C CA . ASN A 1 93 ? -0.006 2.124 -22.125 1.00 44.06 93 ASN A CA 1
ATOM 739 C C . ASN A 1 93 ? -0.930 0.891 -22.186 1.00 44.06 93 ASN A C 1
ATOM 741 O O . ASN A 1 93 ? -2.142 1.049 -22.091 1.00 44.06 93 ASN A O 1
ATOM 745 N N . GLY A 1 94 ? -0.401 -0.320 -22.377 1.00 43.44 94 GLY A N 1
ATOM 746 C CA . GLY A 1 94 ? -1.194 -1.534 -22.622 1.00 43.44 94 GLY A CA 1
ATOM 747 C C . GLY A 1 94 ? -1.140 -2.583 -21.513 1.00 43.44 94 GLY A C 1
ATOM 748 O O . GLY A 1 94 ? -1.971 -3.483 -21.514 1.00 43.44 94 GLY A O 1
ATOM 749 N N . SER A 1 95 ? -0.214 -2.479 -20.550 1.00 45.25 95 SER A N 1
ATOM 750 C CA . SER A 1 95 ? -0.103 -3.431 -19.429 1.00 45.25 95 SER A CA 1
ATOM 751 C C . SER A 1 95 ? -0.269 -2.793 -18.043 1.00 45.25 95 SER A C 1
ATOM 753 O O . SER A 1 95 ? 0.166 -3.372 -17.050 1.00 45.25 95 SER A O 1
ATOM 755 N N . SER A 1 96 ? -0.836 -1.586 -17.940 1.00 47.34 96 SER A N 1
ATOM 756 C CA . SER A 1 96 ? -0.810 -0.815 -16.688 1.00 47.34 96 SER A CA 1
ATOM 757 C C . SER A 1 96 ? -2.167 -0.367 -16.146 1.00 47.34 96 SER A C 1
ATOM 759 O O . SER A 1 96 ? -2.234 -0.110 -14.955 1.00 47.34 96 SER A O 1
ATOM 761 N N . GLU A 1 97 ? -3.270 -0.334 -16.897 1.00 47.47 97 GLU A N 1
ATOM 762 C CA . GLU A 1 97 ? -4.568 0.007 -16.284 1.00 47.47 97 GLU A CA 1
ATOM 763 C C . GLU A 1 97 ? -5.384 -1.231 -15.907 1.00 47.47 97 GLU A C 1
ATOM 765 O O . GLU A 1 97 ? -5.646 -1.416 -14.727 1.00 47.47 97 GLU A O 1
ATOM 770 N N . GLU A 1 98 ? -5.719 -2.147 -16.816 1.00 50.12 98 GLU A N 1
ATOM 771 C CA . GLU A 1 98 ? -6.647 -3.246 -16.478 1.00 50.12 98 GLU A CA 1
ATOM 772 C C . GLU A 1 98 ? -6.087 -4.293 -15.488 1.00 50.12 98 GLU A C 1
ATOM 774 O O . GLU A 1 98 ? -6.837 -4.805 -14.656 1.00 50.12 98 GLU A O 1
ATOM 779 N N . GLU A 1 99 ? -4.776 -4.565 -15.498 1.00 51.06 99 GLU A N 1
ATOM 780 C CA . GLU A 1 99 ? -4.142 -5.553 -14.601 1.00 51.06 99 GLU A CA 1
ATOM 781 C C . GLU A 1 99 ? -3.778 -4.963 -13.220 1.00 51.06 99 GLU A C 1
ATOM 783 O O . GLU A 1 99 ? -3.905 -5.634 -12.194 1.00 51.06 99 GLU A O 1
ATOM 788 N N . LEU A 1 100 ? -3.425 -3.667 -13.148 1.00 52.34 100 LEU A N 1
ATOM 789 C CA . LEU A 1 100 ? -3.350 -2.930 -11.871 1.00 52.34 100 LEU A CA 1
ATOM 790 C C . LEU A 1 100 ? -4.740 -2.774 -11.233 1.00 52.34 100 LEU A C 1
ATOM 792 O O . LEU A 1 100 ? -4.857 -2.673 -10.009 1.00 52.34 100 LEU A O 1
ATOM 796 N N . VAL A 1 101 ? -5.792 -2.755 -12.056 1.00 59.69 101 VAL A N 1
ATOM 797 C CA . VAL A 1 101 ? -7.187 -2.585 -11.640 1.00 59.69 101 VAL A CA 1
ATOM 798 C C . VAL A 1 101 ? -7.762 -3.835 -10.968 1.00 59.69 101 VAL A C 1
ATOM 800 O O . VAL A 1 101 ? -8.751 -3.692 -10.250 1.00 59.69 101 VAL A O 1
ATOM 803 N N . SER A 1 102 ? -7.169 -5.028 -11.110 1.00 70.50 102 SER A N 1
ATOM 804 C CA . SER A 1 102 ? -7.712 -6.251 -10.495 1.00 70.50 102 SER A CA 1
ATOM 805 C C . SER A 1 102 ? -7.118 -6.623 -9.138 1.00 70.50 102 SER A C 1
ATOM 807 O O . SER A 1 102 ? -7.824 -7.263 -8.362 1.00 70.50 102 SER A O 1
ATOM 809 N N . THR A 1 103 ? -5.877 -6.233 -8.814 1.00 88.88 103 THR A N 1
ATOM 810 C CA . THR A 1 103 ? -5.215 -6.724 -7.591 1.00 88.88 103 THR A CA 1
ATOM 811 C C . THR A 1 103 ? -5.985 -6.335 -6.334 1.00 88.88 103 THR A C 1
ATOM 813 O O . THR A 1 103 ? -6.159 -5.155 -5.997 1.00 88.88 103 THR A O 1
ATOM 816 N N . THR A 1 104 ? -6.412 -7.353 -5.598 1.00 93.62 104 THR A N 1
ATOM 817 C CA . THR A 1 104 ? -7.127 -7.199 -4.334 1.00 93.62 104 THR A CA 1
ATOM 818 C C . THR A 1 104 ? -6.183 -7.185 -3.133 1.00 93.62 104 THR A C 1
ATOM 820 O O . THR A 1 104 ? -5.058 -7.694 -3.171 1.00 93.62 104 THR A O 1
ATOM 823 N N . TYR A 1 105 ? -6.648 -6.635 -2.007 1.00 92.50 105 TYR A N 1
ATOM 824 C CA . TYR A 1 105 ? -5.918 -6.741 -0.739 1.00 92.50 105 TYR A CA 1
ATOM 825 C C . TYR A 1 105 ? -5.687 -8.204 -0.337 1.00 92.50 105 TYR A C 1
ATOM 827 O O . TYR A 1 105 ? -4.651 -8.516 0.246 1.00 92.50 105 TYR A O 1
ATOM 835 N N . GLY A 1 106 ? -6.641 -9.094 -0.622 1.00 92.19 106 GLY A N 1
ATOM 836 C CA . GLY A 1 106 ? -6.552 -10.519 -0.312 1.00 92.19 106 GLY A CA 1
ATOM 837 C C . GLY A 1 106 ? -5.411 -11.213 -1.046 1.00 92.19 106 GLY A C 1
ATOM 838 O O . GLY A 1 106 ? -4.592 -11.865 -0.400 1.00 92.19 106 GLY A O 1
ATOM 839 N N . GLU A 1 107 ? -5.337 -11.028 -2.365 1.00 90.75 107 GLU A N 1
ATOM 840 C CA . GLU A 1 107 ? -4.297 -11.618 -3.219 1.00 90.75 107 GLU A CA 1
ATOM 841 C C . GLU A 1 107 ? -2.905 -11.133 -2.820 1.00 90.75 107 GLU A C 1
ATOM 843 O O . GLU A 1 107 ? -2.006 -11.943 -2.590 1.00 90.75 107 GLU A O 1
ATOM 848 N N . TYR A 1 108 ? -2.741 -9.819 -2.644 1.00 90.38 108 TYR A N 1
ATOM 849 C CA . TYR A 1 108 ? -1.454 -9.258 -2.247 1.00 90.38 108 TYR A CA 1
ATOM 850 C C . TYR A 1 108 ? -1.000 -9.763 -0.871 1.00 90.38 108 TYR A C 1
ATOM 852 O O . TYR A 1 108 ? 0.139 -10.193 -0.698 1.00 90.38 108 TYR A O 1
ATOM 860 N N . LEU A 1 109 ? -1.898 -9.752 0.121 1.00 90.44 109 LEU A N 1
ATOM 861 C CA . LEU A 1 109 ? -1.561 -10.191 1.475 1.00 90.44 109 LEU A CA 1
ATOM 862 C C . LEU A 1 109 ? -1.297 -11.696 1.555 1.00 90.44 109 LEU A C 1
ATOM 864 O O . LEU A 1 109 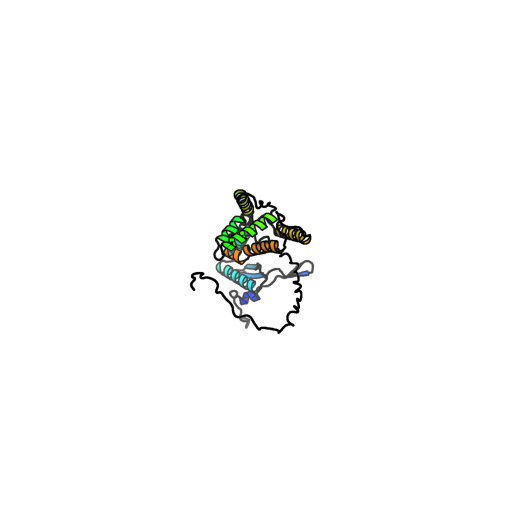? -0.481 -12.101 2.379 1.00 90.44 109 LEU A O 1
ATOM 868 N N . ALA A 1 110 ? -1.962 -12.514 0.735 1.00 89.12 110 ALA A N 1
ATOM 869 C CA . ALA A 1 110 ? -1.661 -13.941 0.635 1.00 89.12 110 ALA A CA 1
ATOM 870 C C . ALA A 1 110 ? -0.228 -14.155 0.130 1.00 89.12 110 ALA A C 1
ATOM 872 O O . ALA A 1 110 ? 0.558 -14.841 0.778 1.00 89.12 110 ALA A O 1
ATOM 873 N N . ALA A 1 111 ? 0.161 -13.449 -0.932 1.00 87.12 111 ALA A N 1
ATOM 874 C CA . ALA A 1 111 ? 1.518 -13.527 -1.454 1.00 87.12 111 ALA A CA 1
ATOM 875 C C . ALA A 1 111 ? 2.584 -13.013 -0.473 1.00 87.12 111 ALA A C 1
ATOM 877 O O . ALA A 1 111 ? 3.691 -13.545 -0.431 1.00 87.12 111 ALA A O 1
ATOM 878 N N . CYS A 1 112 ? 2.260 -12.023 0.369 1.00 83.69 112 CYS A N 1
ATOM 879 C CA . CYS A 1 112 ? 3.148 -11.622 1.463 1.00 83.69 112 CYS A CA 1
ATOM 880 C C . CYS A 1 112 ? 3.350 -12.736 2.504 1.00 83.69 112 CYS A C 1
ATOM 882 O O . CYS A 1 112 ? 4.435 -12.833 3.070 1.00 83.69 112 CYS A O 1
ATOM 884 N N . VAL A 1 113 ? 2.320 -13.536 2.803 1.00 82.94 113 VAL A N 1
ATOM 885 C CA . VAL A 1 113 ? 2.402 -14.629 3.792 1.00 82.94 113 VAL A CA 1
ATOM 886 C C . VAL A 1 113 ? 3.231 -15.797 3.259 1.00 82.94 113 VAL A C 1
ATOM 888 O O . VAL A 1 113 ? 3.990 -16.390 4.025 1.00 82.94 113 VAL A O 1
ATOM 891 N N . ASP A 1 114 ? 3.117 -16.086 1.964 1.00 79.81 114 ASP A N 1
ATOM 892 C CA . ASP A 1 114 ? 3.834 -17.180 1.300 1.00 79.81 114 ASP A CA 1
ATOM 893 C C . ASP A 1 114 ? 5.267 -16.788 0.880 1.00 79.81 114 ASP A C 1
ATOM 895 O O . ASP A 1 114 ? 6.065 -17.630 0.462 1.00 79.81 114 ASP A O 1
ATOM 899 N N . GLY A 1 115 ? 5.612 -15.502 0.996 1.00 72.50 115 GLY A N 1
ATOM 900 C CA . GLY A 1 115 ? 6.902 -14.953 0.595 1.00 72.50 115 GLY A CA 1
ATOM 901 C C . GLY A 1 115 ? 8.061 -15.335 1.534 1.00 72.50 115 GLY A C 1
ATOM 902 O O . GLY A 1 115 ? 7.916 -15.326 2.760 1.00 72.50 115 GLY A O 1
ATOM 903 N N . PRO A 1 116 ? 9.266 -15.605 0.997 1.00 66.31 116 PRO A N 1
ATOM 904 C CA . PRO A 1 116 ? 10.422 -15.971 1.807 1.00 66.31 116 PRO A CA 1
ATOM 905 C C . PRO A 1 116 ? 10.901 -14.813 2.705 1.00 66.31 116 PRO A C 1
ATOM 907 O O . PRO A 1 116 ? 11.021 -13.657 2.287 1.00 66.31 116 PRO A O 1
ATOM 910 N N . GLY A 1 117 ? 11.237 -15.144 3.957 1.00 68.44 117 GLY A N 1
ATOM 911 C CA . GLY A 1 117 ? 11.900 -14.231 4.896 1.00 68.44 117 GLY A CA 1
ATOM 912 C C . GLY A 1 117 ? 10.979 -13.391 5.790 1.00 68.44 117 GLY A C 1
ATOM 913 O O . GLY A 1 117 ? 11.479 -12.514 6.494 1.00 68.44 117 GLY A O 1
ATOM 914 N N . ILE A 1 118 ? 9.666 -13.646 5.807 1.00 68.31 118 ILE A N 1
ATOM 915 C CA . ILE A 1 118 ? 8.732 -13.047 6.774 1.00 68.31 118 ILE A CA 1
ATOM 916 C C . ILE A 1 118 ? 8.269 -14.131 7.750 1.00 68.31 118 ILE A C 1
ATOM 918 O O . ILE A 1 118 ? 7.795 -15.185 7.347 1.00 68.31 118 ILE A O 1
ATOM 922 N N . SER A 1 119 ? 8.378 -13.878 9.056 1.00 72.56 119 SER A N 1
ATOM 923 C CA . SER A 1 119 ? 7.769 -14.768 10.053 1.00 72.56 119 SER A CA 1
ATOM 924 C C . SER A 1 119 ? 6.247 -14.786 9.877 1.00 72.56 119 SER A C 1
ATOM 926 O O . SER A 1 119 ? 5.618 -13.727 9.946 1.00 72.56 119 SER A O 1
ATOM 928 N N . HIS A 1 120 ? 5.645 -15.971 9.718 1.00 67.81 120 HIS A N 1
ATOM 929 C CA . HIS A 1 120 ? 4.193 -16.136 9.555 1.00 67.81 120 HIS A CA 1
ATOM 930 C C . HIS A 1 120 ? 3.381 -15.452 10.670 1.00 67.81 120 HIS A C 1
ATOM 932 O O . HIS A 1 120 ? 2.346 -14.850 10.396 1.00 67.81 120 HIS A O 1
ATOM 938 N N . LEU A 1 121 ? 3.882 -15.451 11.915 1.00 64.06 121 LEU A N 1
ATOM 939 C CA . LEU A 1 121 ? 3.237 -14.756 13.039 1.00 64.06 121 LEU A CA 1
ATOM 940 C C . LEU A 1 121 ? 3.163 -13.238 12.813 1.00 64.06 121 LEU A C 1
ATOM 942 O O . LEU A 1 121 ? 2.141 -12.610 13.093 1.00 64.06 121 LEU A O 1
ATOM 946 N N . ASN A 1 122 ? 4.226 -12.648 12.263 1.00 78.88 122 ASN A N 1
ATOM 947 C CA . ASN A 1 122 ? 4.257 -11.226 11.928 1.00 78.88 122 ASN A CA 1
ATOM 948 C C . ASN A 1 122 ? 3.406 -10.924 10.688 1.00 78.88 122 ASN A C 1
ATOM 950 O O . ASN A 1 122 ? 2.773 -9.867 10.630 1.00 78.88 122 ASN A O 1
ATOM 954 N N . ALA A 1 123 ? 3.370 -11.843 9.718 1.00 81.06 123 ALA A N 1
ATOM 955 C CA . ALA A 1 123 ? 2.567 -11.712 8.508 1.00 81.06 123 ALA A CA 1
ATOM 956 C C . ALA A 1 123 ? 1.064 -11.684 8.834 1.00 81.06 123 ALA A C 1
ATOM 958 O O . ALA A 1 123 ? 0.368 -10.759 8.417 1.00 81.06 123 ALA A O 1
ATOM 959 N N . ASP A 1 124 ? 0.581 -12.604 9.671 1.00 85.69 124 ASP A N 1
ATOM 960 C CA . ASP A 1 124 ? -0.824 -12.670 10.091 1.00 85.69 124 ASP A CA 1
ATOM 961 C C . ASP A 1 124 ? -1.272 -11.440 10.887 1.00 85.69 124 ASP A C 1
ATOM 963 O O . ASP A 1 124 ? -2.356 -10.884 10.663 1.00 85.69 124 ASP A O 1
ATOM 967 N N . ASP A 1 125 ? -0.443 -10.978 11.822 1.00 88.75 125 ASP A N 1
ATOM 968 C CA . ASP A 1 125 ? -0.759 -9.792 12.613 1.00 88.75 125 ASP A CA 1
ATOM 969 C C . ASP A 1 125 ? -0.754 -8.519 11.766 1.00 88.75 125 ASP A C 1
ATOM 971 O O . ASP A 1 125 ? -1.616 -7.648 11.942 1.00 88.75 125 ASP A O 1
ATOM 975 N N . ASN A 1 126 ? 0.174 -8.409 10.815 1.00 89.88 126 ASN A N 1
ATOM 976 C CA . ASN A 1 126 ? 0.179 -7.316 9.854 1.00 89.88 126 ASN A CA 1
ATOM 977 C C . ASN A 1 126 ? -1.031 -7.389 8.916 1.00 89.88 126 ASN A C 1
ATOM 979 O O . ASN A 1 126 ? -1.711 -6.376 8.759 1.00 89.88 126 ASN A O 1
ATOM 983 N N . ARG A 1 127 ? -1.382 -8.572 8.401 1.00 92.19 127 ARG A N 1
ATOM 984 C CA . ARG A 1 127 ? -2.584 -8.817 7.588 1.00 92.19 127 ARG A CA 1
ATOM 985 C C . ARG A 1 127 ? -3.842 -8.327 8.299 1.00 92.19 127 ARG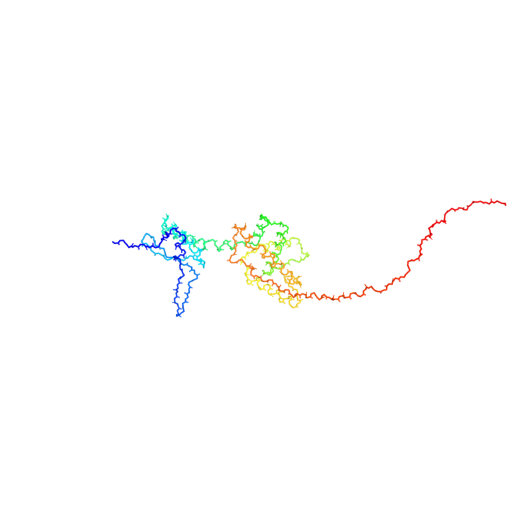 A C 1
ATOM 987 O O . ARG A 1 127 ? -4.605 -7.537 7.747 1.00 92.19 127 ARG A O 1
ATOM 994 N N . ARG A 1 128 ? -4.039 -8.700 9.570 1.00 91.88 128 ARG A N 1
ATOM 995 C CA . ARG A 1 128 ? -5.186 -8.235 10.380 1.00 91.88 128 ARG A CA 1
ATOM 996 C C . ARG A 1 128 ? -5.218 -6.715 10.530 1.00 91.88 128 ARG A C 1
ATOM 998 O O . ARG A 1 128 ? -6.299 -6.122 10.488 1.00 91.88 128 ARG A O 1
ATOM 1005 N N . LYS A 1 129 ? -4.063 -6.076 10.736 1.00 93.31 129 LYS A N 1
ATOM 1006 C CA . LYS A 1 129 ? -3.957 -4.616 10.885 1.00 93.31 129 LYS A CA 1
ATOM 1007 C C . LYS A 1 129 ? -4.210 -3.891 9.564 1.00 93.31 129 LYS A C 1
ATOM 1009 O O . LYS A 1 129 ? -4.938 -2.903 9.579 1.00 93.31 129 LYS A O 1
ATOM 1014 N N . VAL A 1 130 ? -3.689 -4.400 8.447 1.00 94.75 130 VAL A N 1
ATOM 1015 C CA . VAL A 1 130 ? -3.939 -3.866 7.100 1.00 94.75 130 VAL A CA 1
ATOM 1016 C C . VAL A 1 130 ? -5.421 -3.950 6.761 1.00 94.75 130 VAL A C 1
ATOM 1018 O O . VAL A 1 130 ? -6.013 -2.923 6.455 1.00 94.75 130 VAL A O 1
ATOM 1021 N N . LEU A 1 131 ? -6.054 -5.115 6.925 1.00 94.56 131 LEU A N 1
ATOM 1022 C CA . LEU A 1 131 ? -7.491 -5.267 6.667 1.00 94.56 131 LEU A CA 1
ATOM 1023 C C . LEU A 1 131 ? -8.335 -4.401 7.609 1.00 94.56 131 LEU A C 1
ATOM 1025 O O . LEU A 1 131 ? -9.316 -3.795 7.195 1.00 94.56 131 LEU A O 1
ATOM 1029 N N . THR A 1 132 ? -7.933 -4.275 8.878 1.00 93.75 132 THR A N 1
ATOM 1030 C CA . THR A 1 132 ? -8.597 -3.342 9.799 1.00 93.75 132 THR A CA 1
ATOM 1031 C C . THR A 1 132 ? -8.518 -1.910 9.272 1.00 93.75 132 THR A C 1
ATOM 1033 O O . THR A 1 132 ? -9.531 -1.220 9.265 1.00 93.75 132 THR A O 1
ATOM 1036 N N . LEU A 1 133 ? -7.346 -1.460 8.824 1.00 94.75 133 LEU A N 1
ATOM 1037 C CA . LEU A 1 133 ? -7.177 -0.122 8.272 1.00 94.75 133 LEU A CA 1
ATOM 1038 C C . LEU A 1 133 ? -7.996 0.073 6.989 1.00 94.75 133 LEU A C 1
ATOM 1040 O O . LEU A 1 133 ? -8.800 0.997 6.936 1.00 94.75 133 LEU A O 1
ATOM 1044 N N . ALA A 1 134 ? -7.843 -0.816 6.005 1.00 95.44 134 ALA A N 1
ATOM 1045 C CA . ALA A 1 134 ? -8.550 -0.756 4.728 1.00 95.44 134 ALA A CA 1
ATOM 1046 C C . ALA A 1 134 ? -10.072 -0.730 4.927 1.00 95.44 134 ALA A C 1
ATOM 1048 O O . ALA A 1 134 ? -10.754 0.104 4.344 1.00 95.44 134 ALA A O 1
ATOM 1049 N N . SER A 1 135 ? -10.601 -1.556 5.838 1.00 95.31 135 SER A N 1
ATOM 1050 C CA . SER A 1 135 ? -12.031 -1.549 6.164 1.00 95.31 135 SER A CA 1
ATOM 1051 C C . SER A 1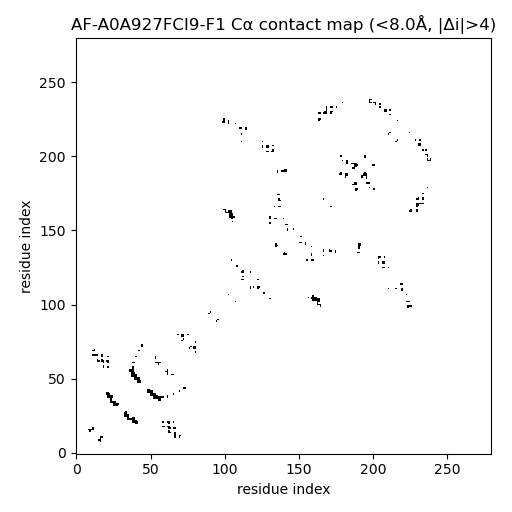 135 ? -12.517 -0.210 6.721 1.00 95.31 135 SER A C 1
ATOM 1053 O O . SER A 1 135 ? -13.634 0.199 6.432 1.00 95.31 135 SER A O 1
ATOM 1055 N N . GLU A 1 136 ? -11.697 0.486 7.512 1.00 94.06 136 GLU A N 1
ATOM 1056 C CA . GLU A 1 136 ? -12.094 1.759 8.111 1.00 94.06 136 GLU A CA 1
ATOM 1057 C C . GLU A 1 136 ? -12.017 2.913 7.124 1.00 94.06 136 GLU A C 1
ATOM 1059 O O . GLU A 1 136 ? -12.866 3.798 7.174 1.00 94.06 136 GLU A O 1
ATOM 1064 N N . VAL A 1 137 ? -11.027 2.888 6.234 1.00 94.88 137 VAL A N 1
ATOM 1065 C CA . VAL A 1 137 ? -10.908 3.849 5.134 1.00 94.88 137 VAL A CA 1
ATOM 1066 C C . VAL A 1 137 ? -12.066 3.657 4.148 1.00 94.88 137 VAL A C 1
ATOM 1068 O O . VAL A 1 137 ? -12.713 4.628 3.782 1.00 94.88 137 VAL A O 1
ATOM 1071 N N . ALA A 1 138 ? -12.409 2.406 3.824 1.00 93.94 138 ALA A N 1
ATOM 1072 C CA . ALA A 1 138 ? -13.541 2.049 2.967 1.00 93.94 138 ALA A CA 1
ATOM 1073 C C . ALA A 1 138 ? -14.924 2.223 3.633 1.00 93.94 138 ALA A C 1
ATOM 1075 O O . ALA A 1 138 ? -15.948 1.942 3.013 1.00 93.94 138 ALA A O 1
ATOM 1076 N N . GLY A 1 139 ? -14.987 2.592 4.918 1.00 91.75 139 GLY A N 1
ATOM 1077 C CA . GLY A 1 139 ? -16.251 2.712 5.653 1.00 91.75 139 GLY A CA 1
ATOM 1078 C C . GLY A 1 139 ? -16.999 1.386 5.871 1.00 91.75 139 GLY A C 1
ATOM 1079 O O . GLY A 1 139 ? -18.192 1.390 6.172 1.00 91.75 139 GLY A O 1
ATOM 1080 N N . ILE A 1 140 ? -16.328 0.237 5.748 1.00 92.38 140 ILE A N 1
ATOM 1081 C CA . ILE A 1 140 ? -16.921 -1.083 5.977 1.00 92.38 140 ILE A CA 1
ATOM 1082 C C . ILE A 1 140 ? -17.033 -1.336 7.489 1.00 92.38 140 ILE A C 1
ATOM 1084 O O . ILE A 1 140 ? -16.014 -1.458 8.180 1.00 92.38 140 ILE A O 1
ATOM 1088 N N . PRO A 1 141 ? -18.253 -1.490 8.038 1.00 89.69 141 PRO A N 1
ATOM 1089 C CA . PRO A 1 141 ? -18.440 -1.665 9.469 1.00 89.69 141 PRO A CA 1
ATOM 1090 C C . PRO A 1 141 ? -17.858 -2.998 9.941 1.00 89.69 141 PRO A C 1
ATOM 1092 O O . PRO A 1 141 ? -18.125 -4.068 9.385 1.00 89.69 141 PRO A O 1
ATOM 1095 N N . ARG A 1 142 ? -17.071 -2.935 11.016 1.00 89.19 142 ARG A N 1
ATOM 1096 C CA . ARG A 1 142 ? -16.460 -4.118 11.622 1.00 89.19 142 ARG A CA 1
ATOM 1097 C C . ARG A 1 142 ? -17.496 -4.908 12.433 1.00 89.19 142 ARG A C 1
ATOM 1099 O O . ARG A 1 142 ? -18.274 -4.308 13.178 1.00 89.19 142 ARG A O 1
ATOM 1106 N N . PRO A 1 143 ? -17.492 -6.252 12.371 1.00 89.56 143 PRO A N 1
ATOM 1107 C CA . PRO A 1 143 ? -18.318 -7.066 13.247 1.00 89.56 143 PRO A CA 1
ATOM 1108 C C . PRO A 1 143 ? -17.933 -6.851 14.714 1.00 89.56 143 PRO A C 1
ATOM 1110 O O . PRO A 1 143 ? -16.759 -6.701 15.062 1.00 89.56 143 PRO A O 1
ATOM 1113 N N . THR A 1 144 ? -18.933 -6.881 15.594 1.00 87.00 144 THR A N 1
ATOM 1114 C CA . THR A 1 144 ? -18.720 -6.737 17.036 1.00 87.00 144 THR A CA 1
ATOM 1115 C C . THR A 1 144 ? -17.869 -7.885 17.591 1.00 87.00 144 THR A C 1
ATOM 1117 O O . THR A 1 144 ? -17.781 -8.970 17.011 1.00 87.00 144 THR A O 1
ATOM 1120 N N . ARG A 1 145 ? -17.262 -7.693 18.771 1.00 84.00 145 ARG A N 1
ATOM 1121 C CA . ARG A 1 145 ? -16.452 -8.738 19.430 1.00 84.00 145 ARG A CA 1
ATOM 1122 C C . ARG A 1 145 ? -17.226 -10.054 19.611 1.00 84.00 145 ARG A C 1
ATOM 1124 O O . ARG A 1 145 ? -16.640 -11.124 19.443 1.00 84.00 145 ARG A O 1
ATOM 1131 N N . LYS A 1 146 ? -18.527 -9.954 19.909 1.00 88.88 146 LYS A N 1
ATOM 1132 C CA . LYS A 1 146 ? -19.457 -11.074 20.132 1.00 88.88 146 LYS A CA 1
ATOM 1133 C C . LYS A 1 146 ? -20.026 -11.681 18.841 1.00 88.88 146 LYS A C 1
ATOM 1135 O O . LYS A 1 146 ? -20.784 -12.637 18.921 1.00 88.88 146 LYS A O 1
ATOM 1140 N N . ALA A 1 147 ? -19.690 -11.146 17.665 1.00 90.44 147 ALA A N 1
ATOM 1141 C CA . ALA A 1 147 ? -20.154 -11.709 16.402 1.00 90.44 147 ALA A CA 1
ATOM 1142 C C . ALA A 1 147 ? -19.642 -13.145 16.200 1.00 90.44 147 ALA A C 1
ATOM 1144 O O . ALA A 1 147 ? -18.520 -13.475 16.615 1.00 90.44 147 ALA A O 1
ATOM 1145 N N . SER A 1 148 ? -20.455 -13.960 15.519 1.00 95.06 148 SER A N 1
ATOM 1146 C CA . SER A 1 148 ? -20.114 -15.333 15.146 1.00 95.06 148 SER A CA 1
ATOM 1147 C C . SER A 1 148 ? -18.828 -15.390 14.318 1.00 95.06 148 SER A C 1
ATOM 1149 O O . SER A 1 148 ? -18.446 -14.425 13.643 1.00 95.06 148 SER A O 1
ATOM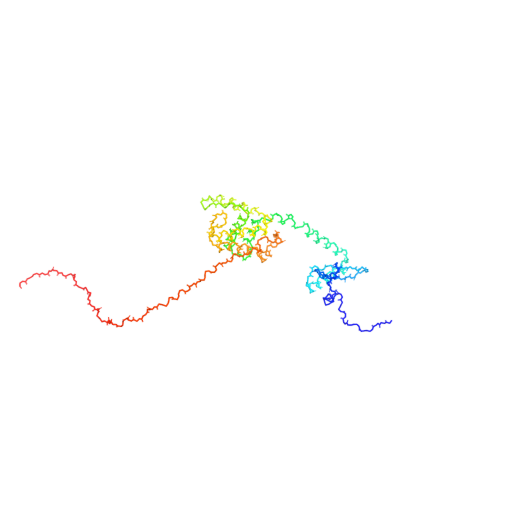 1151 N N . LEU A 1 149 ? -18.144 -16.536 14.371 1.00 93.69 149 LEU A N 1
ATOM 1152 C CA . LEU A 1 149 ? -16.936 -16.770 13.579 1.00 93.69 149 LEU A CA 1
ATOM 1153 C C . LEU A 1 149 ? -17.213 -16.616 12.079 1.00 93.69 149 LEU A C 1
ATOM 1155 O O . LEU A 1 149 ? -16.422 -16.000 11.371 1.00 93.69 149 LEU A O 1
ATOM 1159 N N . GLU A 1 150 ? -18.360 -17.108 11.616 1.00 94.06 150 GLU A N 1
ATOM 1160 C CA . GLU A 1 150 ? -18.804 -16.983 10.229 1.00 94.06 150 GLU A CA 1
ATOM 1161 C C . GLU A 1 150 ? -18.932 -15.518 9.801 1.00 94.06 150 GLU A C 1
ATOM 1163 O O . GLU A 1 150 ? -18.351 -15.117 8.796 1.00 94.06 150 GLU A O 1
ATOM 1168 N N . ARG A 1 151 ? -19.571 -14.671 10.619 1.00 92.50 151 ARG A N 1
ATOM 1169 C CA . ARG A 1 151 ? -19.703 -13.237 10.327 1.00 92.50 151 ARG A CA 1
ATOM 1170 C C . ARG A 1 151 ? -18.351 -12.522 10.295 1.00 92.50 151 ARG A C 1
ATOM 1172 O O . ARG A 1 151 ? -18.156 -11.610 9.495 1.00 92.50 151 ARG A O 1
ATOM 1179 N N . LYS A 1 152 ? -17.402 -12.937 11.141 1.00 90.94 152 LYS A N 1
ATOM 1180 C CA . LYS A 1 152 ? -16.020 -12.424 11.123 1.00 90.94 152 LYS A CA 1
ATOM 1181 C C . LYS A 1 152 ? -15.273 -12.846 9.856 1.00 90.94 152 LYS A C 1
ATOM 1183 O O . LYS A 1 152 ? -14.575 -12.018 9.278 1.00 90.94 152 LYS A O 1
ATOM 1188 N N . ARG A 1 153 ? -15.449 -14.092 9.405 1.00 93.12 153 ARG A N 1
ATOM 1189 C CA . ARG A 1 153 ? -14.876 -14.602 8.148 1.00 93.12 153 ARG A CA 1
ATOM 1190 C C . ARG A 1 153 ? -15.480 -13.907 6.929 1.00 93.12 153 ARG A C 1
ATOM 1192 O O . ARG A 1 153 ? -14.731 -13.483 6.060 1.00 93.12 153 ARG A O 1
ATOM 1199 N N . ALA A 1 154 ? -16.799 -13.728 6.895 1.00 94.38 154 ALA A N 1
ATOM 1200 C CA . ALA A 1 154 ? -17.489 -13.008 5.827 1.00 94.38 154 ALA A CA 1
ATOM 1201 C C . ALA A 1 154 ? -17.027 -11.546 5.737 1.00 94.38 154 ALA A C 1
ATOM 1203 O O . ALA A 1 154 ? -16.767 -11.046 4.647 1.00 94.38 154 ALA A O 1
ATOM 1204 N N . TRP A 1 155 ? -16.850 -10.880 6.885 1.00 95.12 155 TRP A N 1
ATOM 1205 C CA . TRP A 1 155 ? -16.248 -9.547 6.924 1.00 95.12 155 TRP A CA 1
ATOM 1206 C C . TRP A 1 155 ? -14.819 -9.548 6.372 1.00 95.12 155 TRP A C 1
ATOM 1208 O O . TRP A 1 155 ? -14.506 -8.703 5.544 1.00 95.12 155 TRP A O 1
ATOM 1218 N N . GLY A 1 156 ? -13.979 -10.508 6.778 1.00 94.69 156 GLY A N 1
ATOM 1219 C CA . GLY A 1 156 ? -12.614 -10.643 6.260 1.00 94.69 156 GLY A CA 1
ATOM 1220 C C . GLY A 1 156 ? -12.593 -10.776 4.739 1.00 94.69 156 GLY A C 1
ATOM 1221 O O . GLY A 1 156 ? -11.971 -9.955 4.077 1.00 94.69 156 GLY A O 1
ATOM 1222 N N . LYS A 1 157 ? -13.379 -11.710 4.188 1.00 94.81 157 LYS A N 1
ATOM 1223 C CA . LYS A 1 157 ? -13.523 -11.908 2.736 1.00 94.81 157 LYS A CA 1
ATOM 1224 C C . LYS A 1 157 ? -13.980 -10.644 2.008 1.00 94.81 157 LYS A C 1
ATOM 1226 O O . LYS A 1 157 ? -13.436 -10.320 0.964 1.00 94.81 157 LYS A O 1
ATOM 1231 N N . LYS A 1 158 ? -14.945 -9.912 2.576 1.00 95.75 158 LYS A N 1
ATOM 1232 C CA . LYS A 1 158 ? -15.449 -8.658 1.995 1.00 95.75 158 LYS A CA 1
ATOM 1233 C C . LYS A 1 158 ? -14.382 -7.559 1.940 1.00 95.75 158 LYS A C 1
ATOM 1235 O O . LYS A 1 158 ? -14.382 -6.752 1.021 1.00 95.75 158 LYS A O 1
ATOM 1240 N N . VAL A 1 159 ? -13.519 -7.476 2.949 1.00 95.94 159 VAL A N 1
ATOM 1241 C CA . VAL A 1 159 ? -12.427 -6.490 2.962 1.00 95.94 159 VAL A CA 1
ATOM 1242 C C . VAL A 1 159 ? -11.285 -6.950 2.057 1.00 95.94 159 VAL A C 1
ATOM 1244 O O . VAL A 1 159 ? -10.681 -6.136 1.375 1.00 95.94 159 VAL A O 1
ATOM 1247 N N . GLU A 1 160 ? -11.003 -8.250 2.028 1.00 95.44 160 GLU A N 1
ATOM 1248 C CA . GLU A 1 160 ? -9.990 -8.850 1.157 1.00 95.44 160 GLU A CA 1
ATOM 1249 C C . GLU A 1 160 ? -10.331 -8.704 -0.322 1.00 95.44 160 GLU A C 1
ATOM 1251 O O . GLU A 1 160 ? -9.412 -8.542 -1.111 1.00 95.44 160 GLU A O 1
ATOM 1256 N N . SER A 1 161 ? -11.615 -8.685 -0.689 1.00 95.25 161 SER A N 1
ATOM 1257 C CA . SER A 1 161 ? -12.062 -8.440 -2.064 1.00 95.25 161 SER A CA 1
ATOM 1258 C C . SER A 1 161 ? -11.978 -6.974 -2.502 1.00 95.25 161 SER A C 1
ATOM 1260 O O . SER A 1 161 ? -12.297 -6.680 -3.649 1.00 95.25 161 SER A O 1
ATOM 1262 N N . LEU A 1 162 ? -11.622 -6.040 -1.610 1.00 94.44 162 LEU A N 1
ATOM 1263 C CA . LEU A 1 162 ? -11.380 -4.654 -2.013 1.00 94.44 162 LEU A CA 1
ATOM 1264 C C . LEU A 1 162 ? -10.152 -4.592 -2.913 1.00 94.44 162 LEU A C 1
ATOM 1266 O O . LEU A 1 162 ? -9.125 -5.212 -2.612 1.00 94.44 162 LEU A O 1
ATOM 1270 N N . ARG A 1 163 ? -10.239 -3.801 -3.979 1.00 92.75 163 ARG A N 1
ATOM 1271 C CA . ARG A 1 163 ? -9.117 -3.596 -4.891 1.00 92.75 163 ARG A CA 1
ATOM 1272 C C . ARG A 1 163 ? -8.188 -2.551 -4.301 1.00 92.75 163 ARG A C 1
ATOM 1274 O O . ARG A 1 163 ? -8.634 -1.615 -3.634 1.00 92.75 163 ARG A O 1
ATOM 1281 N N . LEU A 1 164 ? -6.889 -2.691 -4.549 1.00 90.88 164 LEU A N 1
ATOM 1282 C CA . LEU A 1 164 ? -5.905 -1.722 -4.057 1.00 90.88 164 LEU A CA 1
ATOM 1283 C C . LEU A 1 164 ? -6.162 -0.315 -4.619 1.00 90.88 164 LEU A C 1
ATOM 1285 O O . LEU A 1 164 ? -5.904 0.669 -3.932 1.00 90.88 164 LEU A O 1
ATOM 1289 N N . VAL A 1 165 ? -6.710 -0.231 -5.835 1.00 89.69 165 VAL A N 1
ATOM 1290 C CA . VAL A 1 165 ? -7.050 1.021 -6.530 1.00 89.69 165 VAL A CA 1
ATOM 1291 C C . VAL A 1 165 ? -8.328 1.694 -6.021 1.00 89.69 165 VAL A C 1
ATOM 1293 O O . VAL A 1 165 ? -8.518 2.882 -6.267 1.00 89.69 165 VAL A O 1
ATOM 1296 N N . ASP A 1 166 ? -9.195 0.975 -5.297 1.00 90.31 166 ASP A N 1
ATOM 1297 C CA . ASP A 1 166 ? -10.466 1.533 -4.808 1.00 90.31 166 ASP A CA 1
ATOM 1298 C C . ASP A 1 166 ? -10.254 2.563 -3.688 1.00 90.31 166 ASP A C 1
ATOM 1300 O O . ASP A 1 166 ? -11.145 3.361 -3.402 1.00 90.31 166 ASP A O 1
ATOM 1304 N N . LEU A 1 167 ? -9.087 2.539 -3.034 1.00 92.88 167 LEU A N 1
ATOM 1305 C CA . LEU A 1 167 ? -8.734 3.457 -1.956 1.00 92.88 167 LEU A CA 1
ATOM 1306 C C . LEU A 1 167 ? -7.622 4.398 -2.407 1.00 92.88 167 LEU A C 1
ATOM 1308 O O . LEU A 1 167 ? -6.506 3.973 -2.694 1.00 92.88 167 LEU A O 1
ATOM 1312 N N . SER A 1 168 ? -7.895 5.699 -2.405 1.00 92.81 168 SER A N 1
ATOM 1313 C CA . SER A 1 168 ? -6.924 6.722 -2.787 1.00 92.81 168 SER A CA 1
ATOM 1314 C C . SER A 1 168 ? -6.084 7.202 -1.597 1.00 92.81 168 SER A C 1
ATOM 1316 O O . SER A 1 168 ? -6.470 7.092 -0.431 1.00 92.81 168 SER A O 1
ATOM 1318 N N . GLU A 1 169 ? -4.936 7.837 -1.867 1.00 93.75 169 GLU A N 1
ATOM 1319 C CA . GLU A 1 169 ? -4.138 8.512 -0.823 1.00 93.75 169 GLU A CA 1
ATOM 1320 C C . GLU A 1 169 ? -4.954 9.577 -0.060 1.00 93.75 169 GLU A C 1
ATOM 1322 O O . GLU A 1 169 ? -4.707 9.837 1.125 1.00 93.75 169 GLU A O 1
ATOM 1327 N N . VAL A 1 170 ? -5.943 10.182 -0.726 1.00 91.94 170 VAL A N 1
ATOM 1328 C CA . VAL A 1 170 ? -6.850 11.163 -0.122 1.00 91.94 170 VAL A CA 1
ATOM 1329 C C . VAL A 1 170 ? -7.731 10.492 0.930 1.00 91.94 170 VAL A C 1
ATOM 1331 O O . VAL A 1 170 ? -7.849 11.027 2.032 1.00 91.94 170 VAL A O 1
ATOM 1334 N N . ASP A 1 171 ? -8.249 9.291 0.669 1.00 94.38 171 ASP A N 1
ATOM 1335 C CA . ASP A 1 171 ? -9.094 8.550 1.617 1.00 94.38 171 ASP A CA 1
ATOM 1336 C C . ASP A 1 171 ? -8.326 8.179 2.888 1.00 94.38 171 ASP A C 1
ATOM 1338 O O . ASP A 1 171 ? -8.790 8.417 4.008 1.00 94.38 171 ASP A O 1
ATOM 1342 N N . PHE A 1 172 ? -7.095 7.688 2.731 1.00 95.56 172 PHE A N 1
ATOM 1343 C CA . PHE A 1 172 ? -6.200 7.405 3.855 1.00 95.56 172 PHE A CA 1
ATOM 1344 C C . PHE A 1 172 ? -5.886 8.661 4.679 1.00 95.56 172 PHE A C 1
ATOM 1346 O O . PHE A 1 172 ? -5.875 8.627 5.917 1.00 95.56 172 PHE A O 1
ATOM 1353 N N . THR A 1 173 ? -5.651 9.789 4.007 1.00 93.88 173 THR A N 1
ATOM 1354 C CA . THR A 1 173 ? -5.380 11.074 4.662 1.00 93.88 173 THR A CA 1
ATOM 1355 C C . THR A 1 173 ? -6.608 11.590 5.412 1.00 93.88 173 THR A C 1
ATOM 1357 O O . THR A 1 173 ? -6.488 12.020 6.565 1.00 93.88 173 THR A O 1
ATOM 1360 N N . ASN A 1 174 ? -7.789 11.489 4.802 1.00 93.88 174 ASN A N 1
ATOM 1361 C CA . ASN A 1 174 ? -9.068 11.872 5.391 1.00 93.88 174 ASN A CA 1
ATOM 1362 C C . ASN A 1 174 ? -9.376 11.035 6.633 1.00 93.88 174 ASN A C 1
ATOM 1364 O O . ASN A 1 174 ? -9.624 11.598 7.701 1.00 93.88 174 ASN A O 1
ATOM 1368 N N . TRP A 1 175 ? -9.257 9.707 6.538 1.00 94.81 175 TRP A N 1
ATOM 1369 C CA . TRP A 1 175 ? -9.413 8.803 7.678 1.00 94.81 175 TRP A CA 1
ATOM 1370 C C . TRP A 1 175 ? -8.456 9.168 8.821 1.00 94.81 175 TRP A C 1
ATOM 1372 O O . TRP A 1 175 ? -8.871 9.330 9.973 1.00 94.81 175 TRP A O 1
ATOM 1382 N N . ARG A 1 176 ? -7.171 9.382 8.513 1.00 94.31 176 ARG A N 1
ATOM 1383 C CA . ARG A 1 176 ? -6.159 9.747 9.514 1.00 94.31 176 ARG A CA 1
ATOM 1384 C C . ARG A 1 176 ? -6.504 11.069 10.200 1.00 94.31 176 ARG A C 1
ATOM 1386 O O . ARG A 1 176 ? -6.330 11.189 11.416 1.00 94.31 176 ARG A O 1
ATOM 1393 N N . ASN A 1 177 ? -6.958 12.068 9.445 1.00 92.38 177 ASN A N 1
ATOM 1394 C CA . ASN A 1 177 ? -7.332 13.377 9.980 1.00 92.38 177 ASN A CA 1
ATOM 1395 C C . ASN A 1 177 ? -8.599 13.296 10.841 1.00 92.38 177 ASN A C 1
ATOM 1397 O O . ASN A 1 177 ? -8.608 13.859 11.936 1.00 92.38 177 ASN A O 1
ATOM 1401 N N . ALA A 1 178 ? -9.598 12.511 10.434 1.00 91.31 178 ALA A N 1
ATOM 1402 C CA . ALA A 1 178 ? -10.788 12.236 11.239 1.00 91.31 178 ALA A CA 1
ATOM 1403 C C . ALA A 1 178 ? -10.438 11.529 12.563 1.00 91.31 178 ALA A C 1
ATOM 1405 O O . ALA A 1 178 ? -10.965 11.870 13.630 1.00 91.31 178 ALA A O 1
ATOM 1406 N N . CYS A 1 179 ? -9.492 10.582 12.530 1.00 90.94 179 CYS A N 1
ATOM 1407 C CA . CYS A 1 179 ? -8.943 9.961 13.734 1.00 90.94 179 CYS A CA 1
ATOM 1408 C C . CYS A 1 179 ? -8.250 10.981 14.643 1.00 90.94 179 CYS A C 1
ATOM 1410 O O . CYS A 1 179 ? -8.498 10.990 15.851 1.00 90.94 179 CYS A O 1
ATOM 1412 N N . PHE A 1 180 ? -7.405 11.849 14.081 1.00 90.81 180 PHE A N 1
ATOM 1413 C CA . PHE A 1 180 ? -6.720 12.899 14.835 1.00 90.81 180 PHE A CA 1
ATOM 1414 C C . PHE A 1 180 ? -7.705 13.859 15.509 1.00 90.81 180 PHE A C 1
ATOM 1416 O O . PHE A 1 180 ? -7.562 14.137 16.697 1.00 90.81 180 PHE A O 1
ATOM 1423 N N . GLU A 1 181 ? -8.713 14.327 14.777 1.00 90.94 181 GLU A N 1
ATOM 1424 C CA . GLU A 1 181 ? -9.725 15.252 15.287 1.00 90.94 181 GLU A CA 1
ATOM 1425 C C . GLU A 1 181 ? -10.598 14.616 16.378 1.00 90.94 181 GLU A C 1
ATOM 1427 O O . GLU A 1 181 ? -10.939 15.246 17.379 1.00 90.94 181 GLU A O 1
ATOM 1432 N N . SER A 1 182 ? -10.949 13.341 16.218 1.00 89.25 182 SER A N 1
ATOM 1433 C CA . SER A 1 182 ? -11.693 12.609 17.244 1.00 89.25 182 SER A CA 1
ATOM 1434 C C . SER A 1 182 ? -10.878 12.497 18.533 1.00 89.25 182 SER A C 1
ATOM 1436 O O . SER A 1 182 ? -11.372 12.860 19.601 1.00 89.25 182 SER A O 1
ATOM 1438 N N . LEU A 1 183 ? -9.613 12.080 18.425 1.00 89.19 183 LEU A N 1
ATOM 1439 C CA . LEU A 1 183 ? -8.721 11.904 19.572 1.00 89.19 183 LEU A CA 1
ATOM 1440 C C . LEU A 1 183 ? -8.336 13.233 20.236 1.00 89.19 183 LEU A C 1
ATOM 1442 O O . LEU A 1 183 ? -8.210 13.283 21.458 1.00 89.19 183 LEU A O 1
ATOM 1446 N N . SER A 1 184 ? -8.176 14.318 19.472 1.00 86.62 184 SER A N 1
ATOM 1447 C CA . SER A 1 184 ? -7.873 15.644 20.030 1.00 86.62 184 SER A CA 1
ATOM 1448 C C . SER A 1 184 ?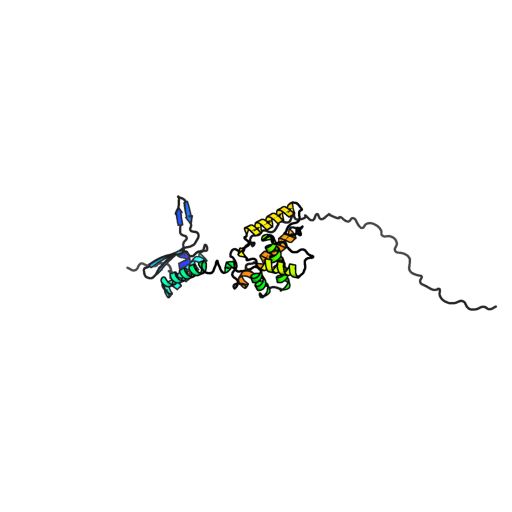 -9.023 16.191 20.880 1.00 86.62 184 SER A C 1
ATOM 1450 O O . SER A 1 184 ? -8.773 16.883 21.865 1.00 86.62 184 SER A O 1
ATOM 1452 N N . LYS A 1 185 ? -10.262 15.806 20.552 1.00 88.00 185 LYS A N 1
ATOM 1453 C CA . LYS A 1 185 ? -11.485 16.092 21.317 1.00 88.00 185 LYS A CA 1
ATOM 1454 C C . LYS A 1 185 ? -11.746 15.087 22.453 1.00 88.00 185 LYS A C 1
ATOM 1456 O O . LYS A 1 185 ? -12.825 15.103 23.034 1.00 88.00 185 LYS A O 1
ATOM 1461 N N . GLY A 1 186 ? -10.812 14.174 22.745 1.00 84.44 186 GLY A N 1
ATOM 1462 C CA . GLY A 1 186 ? -10.987 13.127 23.763 1.00 84.44 186 GLY A CA 1
ATOM 1463 C C . GLY A 1 186 ? -12.020 12.054 23.393 1.00 84.44 186 GLY A C 1
ATOM 1464 O O . GLY A 1 186 ? -12.401 11.241 24.233 1.00 84.44 186 GLY A O 1
ATOM 1465 N N . ARG A 1 187 ? -12.481 12.033 22.136 1.00 86.75 187 ARG A N 1
ATOM 1466 C CA . ARG A 1 187 ? -13.416 11.032 21.621 1.00 86.75 187 ARG A CA 1
ATOM 1467 C C . ARG A 1 187 ? -12.643 9.838 21.083 1.00 86.75 187 ARG A C 1
ATOM 1469 O O . ARG A 1 187 ? -11.492 9.936 20.658 1.00 86.75 187 ARG A O 1
ATOM 1476 N N . LYS A 1 188 ? -13.301 8.685 21.072 1.00 85.69 188 LYS A N 1
ATOM 1477 C CA . LYS A 1 188 ? -12.729 7.472 20.492 1.00 85.69 188 LYS A CA 1
ATOM 1478 C C . LYS A 1 188 ? -12.822 7.529 18.963 1.00 85.69 188 LYS A C 1
ATOM 1480 O O . LYS A 1 188 ? -13.778 8.088 18.432 1.00 85.69 188 LYS A O 1
ATOM 1485 N N . CYS A 1 189 ? -11.865 6.929 18.259 1.00 84.06 189 CYS A N 1
ATOM 1486 C CA . CYS A 1 189 ? -11.813 6.927 16.791 1.00 84.06 189 CYS A CA 1
ATOM 1487 C C . CYS A 1 189 ? -11.885 5.516 16.174 1.00 84.06 189 CYS A C 1
ATOM 1489 O O . CYS A 1 189 ? -11.693 4.509 16.867 1.00 84.06 189 CYS A O 1
ATOM 1491 N N . GLY A 1 190 ? -12.147 5.464 14.861 1.00 74.19 190 GLY A N 1
ATOM 1492 C CA . GLY A 1 190 ? -12.317 4.242 14.063 1.00 74.19 190 GLY A CA 1
ATOM 1493 C C . GLY A 1 190 ? -13.760 3.736 14.000 1.00 74.19 190 GLY A C 1
ATOM 1494 O O . GLY A 1 190 ? -14.607 4.183 14.771 1.00 74.19 190 GLY A O 1
ATOM 1495 N N . ALA A 1 191 ? -14.026 2.759 13.125 1.00 64.25 191 ALA A N 1
ATOM 1496 C CA . ALA A 1 191 ? -15.377 2.252 12.826 1.00 64.25 191 ALA A CA 1
ATOM 1497 C C . ALA A 1 191 ? -16.144 1.681 14.037 1.00 64.25 191 ALA A C 1
ATOM 1499 O O . ALA A 1 191 ? -17.355 1.512 13.984 1.00 64.25 191 ALA A O 1
ATOM 1500 N N . MET A 1 192 ? -15.452 1.379 15.139 1.00 58.12 192 MET A N 1
ATOM 1501 C CA . MET A 1 192 ? -16.069 0.912 16.386 1.00 58.12 192 MET A CA 1
ATOM 1502 C C . MET A 1 192 ? -15.873 1.869 17.561 1.00 58.12 192 MET A C 1
ATOM 1504 O O . MET A 1 192 ? -16.111 1.467 18.701 1.00 58.12 192 MET A O 1
ATOM 1508 N N . SER A 1 193 ? -15.357 3.083 17.330 1.00 62.44 193 SER A N 1
ATOM 1509 C CA . SER A 1 193 ? -14.947 3.977 18.417 1.00 62.44 193 SER A CA 1
ATOM 1510 C C . SER A 1 193 ? -14.093 3.218 19.444 1.00 62.44 193 SER A C 1
ATOM 1512 O O . SER A 1 193 ? -14.267 3.351 20.649 1.00 62.44 193 SER A O 1
ATOM 1514 N N . SER A 1 194 ? -13.219 2.324 18.981 1.00 67.50 194 SER A N 1
ATOM 1515 C CA . SER A 1 194 ? -12.485 1.402 19.852 1.00 67.50 194 SER A CA 1
ATOM 1516 C C . SER A 1 194 ? -11.145 1.981 20.286 1.00 67.50 194 SER A C 1
ATOM 1518 O O . SER A 1 194 ? -10.599 1.585 21.315 1.00 67.50 194 SER A O 1
ATOM 1520 N N . ARG A 1 195 ? -10.616 2.941 19.521 1.00 77.62 195 ARG A N 1
ATOM 1521 C CA . ARG A 1 195 ? -9.290 3.509 19.743 1.00 77.62 195 ARG A CA 1
ATOM 1522 C C . ARG A 1 195 ? -9.373 4.776 20.566 1.00 77.62 195 ARG A C 1
ATOM 1524 O O . ARG A 1 195 ? -9.982 5.759 20.153 1.00 77.62 195 ARG A O 1
ATOM 1531 N N . THR A 1 196 ? -8.702 4.742 21.706 1.00 77.44 196 THR A N 1
ATOM 1532 C CA . THR A 1 196 ? -8.592 5.850 22.662 1.00 77.44 196 THR A CA 1
ATOM 1533 C C . THR A 1 196 ? -7.229 6.540 22.613 1.00 77.44 196 THR A C 1
ATOM 1535 O O . THR A 1 196 ? -7.067 7.600 23.204 1.00 77.44 196 THR A O 1
ATOM 1538 N N . SER A 1 197 ? -6.244 5.960 21.914 1.00 84.12 197 SER A N 1
ATOM 1539 C CA . SER A 1 197 ? -4.862 6.452 21.890 1.00 84.12 197 SER A CA 1
ATOM 1540 C C . SER A 1 197 ? -4.324 6.621 20.463 1.00 84.12 197 SER A C 1
ATOM 1542 O O . SER A 1 197 ? -4.493 5.708 19.644 1.00 84.12 197 SER A O 1
ATOM 1544 N N . PRO A 1 198 ? -3.582 7.710 20.171 1.00 87.31 198 PRO A N 1
ATOM 1545 C CA . PRO A 1 198 ? -2.845 7.884 18.917 1.00 87.31 198 PRO A CA 1
ATOM 1546 C C . PRO A 1 198 ? -1.901 6.721 18.584 1.00 87.31 198 PRO A C 1
ATOM 1548 O O . PRO A 1 198 ? -1.698 6.412 17.411 1.00 87.31 198 PRO A O 1
ATOM 1551 N N . MET A 1 199 ? -1.360 6.028 19.596 1.00 87.00 199 MET A N 1
ATOM 1552 C CA . MET A 1 199 ? -0.475 4.877 19.387 1.00 87.00 199 MET A CA 1
ATOM 1553 C C . MET A 1 199 ? -1.166 3.741 18.634 1.00 87.00 199 MET A C 1
ATOM 1555 O O . MET A 1 199 ? -0.549 3.113 17.778 1.00 87.00 199 MET A O 1
ATOM 1559 N N . SER A 1 200 ? -2.449 3.506 18.915 1.00 88.62 200 SER A N 1
ATOM 1560 C CA . SER A 1 200 ? -3.220 2.444 18.262 1.00 88.62 200 SER A CA 1
ATOM 1561 C C . SER A 1 200 ? -3.467 2.731 16.777 1.00 88.62 200 SER A C 1
ATOM 1563 O O . SER A 1 200 ? -3.402 1.818 15.959 1.00 88.62 200 SER A O 1
ATOM 1565 N N . VAL A 1 201 ? -3.666 4.002 16.412 1.00 92.06 201 VAL A N 1
ATOM 1566 C CA . VAL A 1 201 ? -3.762 4.453 15.012 1.00 92.06 201 VAL A CA 1
ATOM 1567 C C . VAL A 1 201 ? -2.398 4.326 14.333 1.00 92.06 201 VAL A C 1
ATOM 1569 O O . VAL A 1 201 ? -2.283 3.759 13.250 1.00 92.06 201 VAL A O 1
ATOM 1572 N N . ASN A 1 202 ? -1.336 4.768 15.008 1.00 93.56 202 ASN A N 1
ATOM 1573 C CA . ASN A 1 202 ? 0.028 4.670 14.498 1.00 93.56 202 ASN A CA 1
ATOM 1574 C C . ASN A 1 202 ? 0.483 3.218 14.297 1.00 93.56 202 ASN A C 1
ATOM 1576 O O . ASN A 1 202 ? 1.256 2.955 13.384 1.00 93.56 202 ASN A O 1
ATOM 1580 N N . ALA A 1 203 ? 0.021 2.271 15.117 1.00 92.12 203 ALA A N 1
ATOM 1581 C CA . ALA A 1 203 ? 0.301 0.850 14.921 1.00 92.12 203 ALA A CA 1
ATOM 1582 C C . ALA A 1 203 ? -0.278 0.330 13.594 1.00 92.12 203 ALA A C 1
ATOM 1584 O O . ALA A 1 203 ? 0.403 -0.418 12.899 1.00 92.12 203 ALA A O 1
ATOM 1585 N N . LEU A 1 204 ? -1.481 0.774 13.207 1.00 93.69 204 LEU A N 1
ATOM 1586 C CA . LEU A 1 204 ? -2.062 0.438 11.903 1.00 93.69 204 LEU A CA 1
ATOM 1587 C C . LEU A 1 204 ? -1.265 1.052 10.756 1.00 93.69 204 LEU A C 1
ATOM 1589 O O . LEU A 1 204 ? -0.903 0.340 9.827 1.00 93.69 204 LEU A O 1
ATOM 1593 N N . ILE A 1 205 ? -0.939 2.346 10.853 1.00 94.44 205 ILE A N 1
ATOM 1594 C CA . ILE A 1 205 ? -0.161 3.044 9.819 1.00 94.44 205 ILE A CA 1
ATOM 1595 C C . ILE A 1 205 ? 1.209 2.378 9.638 1.00 94.44 205 ILE A C 1
ATOM 1597 O O . ILE A 1 205 ? 1.648 2.175 8.510 1.00 94.44 205 ILE A O 1
ATOM 1601 N N . ARG A 1 206 ? 1.890 2.008 10.731 1.00 93.62 206 ARG A N 1
ATOM 1602 C CA . ARG A 1 206 ? 3.191 1.325 10.662 1.00 93.62 206 ARG A CA 1
ATOM 1603 C C . ARG A 1 206 ? 3.082 -0.053 10.030 1.00 93.62 206 ARG A C 1
ATOM 1605 O O . ARG A 1 206 ? 3.879 -0.347 9.152 1.00 93.62 206 ARG A O 1
ATOM 1612 N N . SER A 1 207 ? 2.112 -0.870 10.439 1.00 92.88 207 SER A N 1
ATOM 1613 C CA . SER A 1 207 ? 1.921 -2.190 9.830 1.00 92.88 207 SER A CA 1
ATOM 1614 C C . SER A 1 207 ? 1.564 -2.086 8.350 1.00 92.88 207 SER A C 1
ATOM 1616 O O . SER A 1 207 ? 2.105 -2.843 7.558 1.00 92.88 207 SER A O 1
ATOM 1618 N N . TYR A 1 208 ? 0.747 -1.105 7.960 1.00 94.19 208 TYR A N 1
ATOM 1619 C CA . TYR A 1 208 ? 0.450 -0.840 6.554 1.00 94.19 208 TYR A CA 1
ATOM 1620 C C . TYR A 1 208 ? 1.710 -0.487 5.763 1.00 94.19 208 TYR A C 1
ATOM 1622 O O . TYR A 1 208 ? 2.049 -1.163 4.799 1.00 94.19 208 TYR A O 1
ATOM 1630 N N . LYS A 1 209 ? 2.472 0.513 6.218 1.00 92.94 209 LYS A N 1
ATOM 1631 C CA . LYS A 1 209 ? 3.731 0.897 5.565 1.00 92.94 209 LYS A CA 1
ATOM 1632 C C . LYS A 1 209 ? 4.762 -0.221 5.549 1.00 92.94 209 LYS A C 1
ATOM 1634 O O . LYS A 1 209 ? 5.539 -0.292 4.611 1.00 92.94 209 LYS A O 1
ATOM 1639 N N . SER A 1 210 ? 4.790 -1.048 6.592 1.00 90.12 210 SER A N 1
ATOM 1640 C CA . SER A 1 210 ? 5.688 -2.193 6.668 1.00 90.12 210 SER A CA 1
ATOM 1641 C C . SER A 1 210 ? 5.338 -3.228 5.618 1.00 90.12 210 SER A C 1
ATOM 1643 O O . SER A 1 210 ? 6.259 -3.756 5.039 1.00 90.12 210 SER A O 1
ATOM 1645 N N . VAL A 1 211 ? 4.058 -3.515 5.381 1.00 90.12 211 VAL A N 1
ATOM 1646 C CA . VAL A 1 211 ? 3.627 -4.506 4.384 1.00 90.12 211 VAL A CA 1
ATOM 1647 C C . VAL A 1 211 ? 3.890 -4.016 2.960 1.00 90.12 211 VAL A C 1
ATOM 1649 O O . VAL A 1 211 ? 4.380 -4.775 2.140 1.00 90.12 211 VAL A O 1
ATOM 1652 N N . PHE A 1 212 ? 3.637 -2.734 2.692 1.00 89.31 212 PHE A N 1
ATOM 1653 C CA . PHE A 1 212 ? 3.780 -2.130 1.363 1.00 89.31 212 PHE A CA 1
ATOM 1654 C C . PHE A 1 212 ? 5.116 -1.384 1.161 1.00 89.31 212 PHE A C 1
ATOM 1656 O O . PHE A 1 212 ? 5.192 -0.453 0.354 1.00 89.31 212 PHE A O 1
ATOM 1663 N N . ASN A 1 213 ? 6.165 -1.720 1.919 1.00 87.50 213 ASN A N 1
ATOM 1664 C CA . ASN A 1 213 ? 7.475 -1.083 1.747 1.00 87.50 213 ASN A CA 1
ATOM 1665 C C . ASN A 1 213 ? 8.125 -1.499 0.406 1.00 87.50 213 ASN A C 1
ATOM 1667 O O . ASN A 1 213 ? 7.723 -2.483 -0.211 1.00 87.50 213 ASN A O 1
ATOM 1671 N N . GLY A 1 214 ? 9.137 -0.750 -0.048 1.00 81.38 214 GLY A N 1
ATOM 1672 C CA . GLY A 1 214 ? 9.829 -1.047 -1.313 1.00 81.38 214 GLY A CA 1
ATOM 1673 C C . GLY A 1 214 ? 10.423 -2.458 -1.356 1.00 81.38 214 GLY A C 1
ATOM 1674 O O . GLY A 1 214 ? 10.240 -3.161 -2.338 1.00 81.38 214 GLY A O 1
ATOM 1675 N N . GLU A 1 215 ? 11.008 -2.917 -0.249 1.00 80.62 215 GLU A N 1
ATOM 1676 C CA . GLU A 1 215 ? 11.634 -4.240 -0.145 1.00 80.62 215 GLU A CA 1
ATOM 1677 C C . GLU A 1 215 ? 10.644 -5.398 -0.370 1.00 80.62 215 GLU A C 1
ATOM 1679 O O . GLU A 1 215 ? 10.956 -6.359 -1.067 1.00 80.62 215 GLU A O 1
ATOM 1684 N N . HIS A 1 216 ? 9.432 -5.327 0.184 1.00 79.81 216 HIS A N 1
ATOM 1685 C CA . HIS A 1 216 ? 8.402 -6.340 -0.049 1.00 79.81 216 HIS A CA 1
ATOM 1686 C C . HIS A 1 216 ? 7.802 -6.238 -1.449 1.00 79.81 216 HIS A C 1
ATOM 1688 O O . HIS A 1 216 ? 7.445 -7.265 -2.018 1.00 79.81 216 HIS A O 1
ATOM 1694 N N . ARG A 1 217 ? 7.709 -5.028 -2.016 1.00 80.94 217 ARG A N 1
ATOM 1695 C CA . ARG A 1 217 ? 7.264 -4.835 -3.404 1.00 80.94 217 ARG A CA 1
ATOM 1696 C C . ARG A 1 217 ? 8.248 -5.461 -4.396 1.00 80.94 217 ARG A C 1
ATOM 1698 O O . ARG A 1 217 ? 7.807 -6.182 -5.278 1.00 80.94 217 ARG A O 1
ATOM 1705 N N . GLU A 1 218 ? 9.550 -5.255 -4.203 1.00 79.88 218 GLU A N 1
ATOM 1706 C CA . GLU A 1 218 ? 10.618 -5.848 -5.028 1.00 79.88 218 GLU A CA 1
ATOM 1707 C C . GLU A 1 218 ? 10.620 -7.382 -4.937 1.00 79.88 218 GLU A C 1
ATOM 1709 O O . GLU A 1 218 ? 10.730 -8.085 -5.933 1.00 79.88 218 GLU A O 1
ATOM 1714 N N . ARG A 1 219 ? 10.399 -7.951 -3.748 1.00 77.94 219 ARG A N 1
ATOM 1715 C CA . ARG A 1 219 ? 10.304 -9.417 -3.604 1.00 77.94 219 ARG A CA 1
ATOM 1716 C C . ARG A 1 219 ? 9.066 -10.023 -4.271 1.00 77.94 219 ARG A C 1
ATOM 1718 O O . ARG A 1 219 ? 9.065 -11.213 -4.576 1.00 77.94 219 ARG A O 1
ATOM 1725 N N . LEU A 1 220 ? 8.010 -9.231 -4.451 1.00 76.44 220 LEU A N 1
ATOM 1726 C CA . LEU A 1 220 ? 6.725 -9.646 -5.013 1.00 76.44 220 LEU A CA 1
ATOM 1727 C C . LEU A 1 220 ? 6.527 -9.125 -6.443 1.00 76.44 220 LEU A C 1
ATOM 1729 O O . LEU A 1 220 ? 5.388 -8.927 -6.852 1.00 76.44 220 LEU A O 1
ATOM 1733 N N . GLU A 1 221 ? 7.612 -8.964 -7.213 1.00 67.50 221 GLU A N 1
ATOM 1734 C CA . GLU A 1 221 ? 7.655 -8.481 -8.612 1.00 67.50 221 GLU A CA 1
ATOM 1735 C C . GLU A 1 221 ? 6.616 -9.107 -9.566 1.00 67.50 221 GLU A C 1
ATOM 1737 O O . GLU A 1 221 ? 6.329 -8.549 -10.619 1.00 67.50 221 GLU A O 1
ATOM 1742 N N . ARG A 1 222 ? 6.023 -10.251 -9.204 1.00 74.19 222 ARG A N 1
ATOM 1743 C CA . ARG A 1 222 ? 4.966 -10.928 -9.970 1.00 74.19 222 ARG A CA 1
ATOM 1744 C C . ARG A 1 222 ? 3.564 -10.343 -9.778 1.00 74.19 222 ARG A C 1
ATOM 1746 O O . ARG A 1 222 ? 2.669 -10.746 -10.510 1.00 74.19 222 ARG A O 1
ATOM 1753 N N . ILE A 1 223 ? 3.344 -9.476 -8.787 1.00 79.56 223 ILE A N 1
ATOM 1754 C CA . ILE A 1 223 ? 2.019 -8.916 -8.498 1.00 79.56 223 ILE A CA 1
ATOM 1755 C C . ILE A 1 223 ? 1.948 -7.474 -8.996 1.00 79.56 223 ILE A C 1
ATOM 1757 O O . ILE A 1 223 ? 2.715 -6.632 -8.518 1.00 79.56 223 ILE A O 1
ATOM 1761 N N . PRO A 1 224 ? 1.005 -7.160 -9.900 1.00 81.19 224 PRO A N 1
ATOM 1762 C CA . PRO A 1 224 ? 0.805 -5.804 -10.378 1.00 81.19 224 PRO A CA 1
ATOM 1763 C C . PRO A 1 224 ? 0.309 -4.929 -9.216 1.00 81.19 224 PRO A C 1
ATOM 1765 O O . PRO A 1 224 ? -0.733 -5.187 -8.608 1.00 81.19 224 PRO A O 1
ATOM 1768 N N . LEU A 1 225 ? 1.097 -3.910 -8.859 1.00 82.00 225 LEU A N 1
ATOM 1769 C CA . LEU A 1 225 ? 0.819 -2.986 -7.757 1.00 82.00 225 LEU A CA 1
ATOM 1770 C C . LEU A 1 225 ? 0.718 -1.548 -8.254 1.00 82.00 225 LEU A C 1
ATOM 1772 O O . LEU A 1 225 ? 1.582 -1.123 -9.024 1.00 82.00 225 LEU A O 1
ATOM 1776 N N . PRO A 1 226 ? -0.262 -0.767 -7.767 1.00 81.94 226 PRO A N 1
ATOM 1777 C CA . PRO A 1 226 ? -0.403 0.621 -8.176 1.00 81.94 226 PRO A CA 1
ATOM 1778 C C . PRO A 1 226 ? 0.840 1.427 -7.786 1.00 81.94 226 PRO A C 1
ATOM 1780 O O . PRO A 1 226 ? 1.349 1.309 -6.664 1.00 81.94 226 PRO A O 1
ATOM 1783 N N . ASP A 1 227 ? 1.312 2.272 -8.703 1.00 80.12 227 ASP A N 1
ATOM 1784 C CA . ASP A 1 227 ? 2.385 3.229 -8.451 1.00 80.12 227 ASP A CA 1
ATOM 1785 C C . ASP A 1 227 ? 1.896 4.658 -8.755 1.00 80.12 227 ASP A C 1
ATOM 1787 O O . ASP A 1 227 ? 1.605 4.971 -9.906 1.00 80.12 227 ASP A O 1
ATOM 1791 N N . PRO A 1 228 ? 1.757 5.544 -7.748 1.00 83.69 228 PRO A N 1
ATOM 1792 C CA . PRO A 1 228 ? 2.133 5.363 -6.348 1.00 83.69 228 PRO A CA 1
ATOM 1793 C C . PRO A 1 228 ? 1.122 4.527 -5.546 1.00 83.69 228 PRO A C 1
ATOM 1795 O O . PRO A 1 228 ? -0.085 4.746 -5.617 1.00 83.69 228 PRO A O 1
ATOM 1798 N N . MET A 1 229 ? 1.629 3.648 -4.678 1.00 87.94 229 MET A N 1
ATOM 1799 C CA . MET A 1 229 ? 0.792 2.863 -3.766 1.00 87.94 229 MET A CA 1
ATOM 1800 C C . MET A 1 229 ? 0.050 3.779 -2.767 1.00 87.94 229 MET A C 1
ATOM 1802 O O . MET A 1 229 ? 0.702 4.549 -2.042 1.00 87.94 229 MET A O 1
ATOM 1806 N N . PRO A 1 230 ? -1.289 3.687 -2.664 1.00 90.25 230 PRO A N 1
ATOM 1807 C CA . PRO A 1 230 ? -2.072 4.552 -1.792 1.00 90.25 230 PRO A CA 1
ATOM 1808 C C . PRO A 1 230 ? -1.785 4.285 -0.311 1.00 90.25 230 PRO A C 1
ATOM 1810 O O . PRO A 1 230 ? -1.566 3.154 0.122 1.00 90.25 230 PRO A O 1
ATOM 1813 N N . GLY A 1 231 ? -1.777 5.349 0.489 1.00 89.25 231 GLY A N 1
ATOM 1814 C CA . GLY A 1 231 ? -1.590 5.317 1.938 1.00 89.25 231 GLY A CA 1
ATOM 1815 C C . GLY A 1 231 ? -0.125 5.325 2.390 1.00 89.25 231 GLY A C 1
ATOM 1816 O O . GLY A 1 231 ? 0.157 5.488 3.583 1.00 89.25 231 GLY A O 1
ATOM 1817 N N . LEU A 1 232 ? 0.850 5.207 1.483 1.00 91.19 232 LEU A N 1
ATOM 1818 C CA . LEU A 1 232 ? 2.266 5.241 1.863 1.00 91.19 232 LEU A CA 1
ATOM 1819 C C . LEU A 1 232 ? 2.710 6.618 2.378 1.00 91.19 232 LEU A C 1
ATOM 1821 O O . LEU A 1 232 ? 3.622 6.698 3.216 1.00 91.19 232 LEU A O 1
ATOM 1825 N N . LYS A 1 233 ? 2.047 7.707 1.964 1.00 91.06 233 LYS A N 1
ATOM 1826 C CA . LYS A 1 233 ? 2.393 9.074 2.398 1.00 91.06 233 LYS A CA 1
ATOM 1827 C C . LYS A 1 233 ? 1.744 9.467 3.731 1.00 91.06 233 LYS A C 1
ATOM 1829 O O . LYS A 1 233 ? 2.108 10.505 4.295 1.00 91.06 233 LYS A O 1
ATOM 1834 N N . MET A 1 234 ? 0.896 8.612 4.318 1.00 92.50 234 MET A N 1
ATOM 1835 C CA . MET A 1 234 ? 0.278 8.845 5.629 1.00 92.50 234 MET A CA 1
ATOM 1836 C C . MET A 1 234 ? 1.305 9.207 6.706 1.00 92.50 234 MET A C 1
ATOM 1838 O O . MET A 1 234 ? 2.281 8.492 6.950 1.00 92.50 234 MET A O 1
ATOM 1842 N N . ARG A 1 235 ? 1.062 10.301 7.427 1.00 91.88 235 ARG A N 1
ATOM 1843 C CA . ARG A 1 235 ? 1.901 10.705 8.561 1.00 91.88 235 ARG A CA 1
ATOM 1844 C C . ARG A 1 235 ? 1.362 10.133 9.863 1.00 91.88 235 ARG A C 1
ATOM 1846 O O . ARG A 1 235 ? 0.160 10.200 10.130 1.00 91.88 235 ARG A O 1
ATOM 1853 N N . LEU A 1 236 ? 2.275 9.670 10.716 1.00 92.88 236 LEU A N 1
ATOM 1854 C CA . LEU A 1 236 ? 1.939 9.274 12.080 1.00 92.88 236 LEU A CA 1
ATOM 1855 C C . LEU A 1 236 ? 1.302 10.451 12.837 1.00 92.88 236 LEU A C 1
ATOM 1857 O O . LEU A 1 236 ? 1.626 11.626 12.626 1.00 92.88 236 LEU A O 1
ATOM 1861 N N . LEU A 1 237 ? 0.364 10.138 13.721 1.00 89.12 237 LEU A N 1
ATOM 1862 C CA . LEU A 1 237 ? -0.169 11.084 14.687 1.00 89.12 237 LEU A CA 1
ATOM 1863 C C . LEU A 1 237 ? 0.950 11.456 15.663 1.00 89.12 237 LEU A C 1
ATOM 1865 O O . LEU A 1 237 ? 1.567 10.568 16.256 1.00 89.12 237 LEU A O 1
ATOM 1869 N N . LYS A 1 238 ? 1.220 12.759 15.815 1.00 81.88 238 LYS A N 1
ATOM 1870 C CA . LYS A 1 238 ? 2.167 13.249 16.821 1.00 81.88 238 LYS A CA 1
ATOM 1871 C C . LYS A 1 238 ? 1.610 12.936 18.204 1.00 81.88 238 LYS A C 1
ATOM 1873 O O . LYS A 1 238 ? 0.468 13.274 18.512 1.00 81.88 238 LYS A O 1
ATOM 1878 N N . GLU A 1 239 ? 2.425 12.297 19.025 1.00 65.50 239 GLU A N 1
ATOM 1879 C CA . GLU A 1 239 ? 2.129 12.112 20.435 1.00 65.50 239 GLU A CA 1
ATOM 1880 C C . GLU A 1 239 ? 2.218 13.472 21.141 1.00 65.50 239 GLU A C 1
ATOM 1882 O O . GLU A 1 239 ? 3.160 14.236 20.915 1.00 65.50 239 GLU A O 1
ATOM 1887 N N . LYS A 1 240 ? 1.260 13.790 22.020 1.00 57.91 240 LYS A N 1
ATOM 1888 C CA . LYS A 1 240 ? 1.565 14.729 23.101 1.00 57.91 240 LYS A CA 1
ATOM 1889 C C . LYS A 1 240 ? 2.491 13.953 24.022 1.00 57.91 240 LYS A C 1
ATOM 1891 O O . LYS A 1 240 ? 1.996 13.144 24.796 1.00 57.91 240 LYS A O 1
ATOM 1896 N N . VAL A 1 241 ? 3.805 14.132 23.876 1.00 48.56 241 VAL A N 1
ATOM 1897 C CA . VAL A 1 241 ? 4.786 13.504 24.767 1.00 48.56 241 VAL A CA 1
ATOM 1898 C C . VAL A 1 241 ? 4.341 13.818 26.188 1.00 48.56 241 VAL A C 1
ATOM 1900 O O . VAL A 1 241 ? 4.368 14.981 26.607 1.00 48.56 241 VAL A O 1
ATOM 1903 N N . ALA A 1 242 ? 3.867 12.804 26.911 1.00 48.50 242 ALA A N 1
ATOM 1904 C CA . ALA A 1 242 ? 3.656 12.933 28.334 1.00 48.50 242 ALA A CA 1
ATOM 1905 C C . ALA A 1 242 ? 5.050 13.169 28.907 1.00 48.50 242 ALA A C 1
ATOM 1907 O O . ALA A 1 242 ? 5.861 12.249 28.995 1.00 48.50 242 ALA A O 1
ATOM 1908 N N . ARG A 1 243 ? 5.377 14.434 29.199 1.00 41.94 243 ARG A N 1
ATOM 1909 C CA . ARG A 1 243 ? 6.591 14.767 29.935 1.00 41.94 243 ARG A CA 1
ATOM 1910 C C . ARG A 1 243 ? 6.495 13.977 31.229 1.00 41.94 243 ARG A C 1
ATOM 1912 O O . ARG A 1 243 ? 5.672 14.308 32.081 1.00 41.94 243 ARG A O 1
ATOM 1919 N N . TYR A 1 244 ? 7.300 12.925 31.344 1.00 44.03 244 TYR A N 1
ATOM 1920 C CA . TYR A 1 244 ? 7.523 12.240 32.600 1.00 44.03 244 TYR A CA 1
ATOM 1921 C C . TYR A 1 244 ? 8.078 13.294 33.557 1.00 44.03 244 TYR A C 1
ATOM 1923 O O . TYR A 1 244 ? 9.266 13.617 33.536 1.00 44.03 244 TYR A O 1
ATOM 1931 N N . LYS A 1 245 ? 7.192 13.918 34.340 1.00 45.62 245 LYS A N 1
ATOM 1932 C CA . LYS A 1 245 ? 7.588 14.708 35.496 1.00 45.62 245 LYS A CA 1
ATOM 1933 C C . LYS A 1 245 ? 8.116 13.680 36.477 1.00 45.62 245 LYS A C 1
ATOM 1935 O O . LYS A 1 245 ? 7.354 13.082 37.228 1.00 45.62 245 LYS A O 1
ATOM 1940 N N . ARG A 1 246 ? 9.419 13.424 36.395 1.00 42.47 246 ARG A N 1
ATOM 1941 C CA . ARG A 1 246 ? 10.177 12.709 37.410 1.00 42.47 246 ARG A CA 1
ATOM 1942 C C . ARG A 1 246 ? 9.957 13.519 38.690 1.00 42.47 246 ARG A C 1
ATOM 1944 O O . ARG A 1 246 ? 10.592 14.551 38.875 1.00 42.47 246 ARG A O 1
ATOM 1951 N N . ALA A 1 247 ? 8.966 13.139 39.497 1.00 48.69 247 ALA A N 1
ATOM 1952 C CA . ALA A 1 247 ? 8.838 13.670 40.839 1.00 48.69 247 ALA A CA 1
ATOM 1953 C C . ALA A 1 247 ? 10.167 13.329 41.506 1.00 48.69 247 ALA A C 1
ATOM 1955 O O . ALA A 1 247 ? 10.514 12.152 41.618 1.00 48.69 247 ALA A O 1
ATOM 1956 N N . SER A 1 248 ? 10.963 14.346 41.832 1.00 46.44 248 SER A N 1
ATOM 1957 C CA . SER A 1 248 ? 12.144 14.168 42.657 1.00 46.44 248 SER A CA 1
ATOM 1958 C C . SER A 1 248 ? 11.649 13.730 44.033 1.00 46.44 248 SER A C 1
ATOM 1960 O O . SER A 1 248 ? 11.445 14.550 44.925 1.00 46.44 248 SER A O 1
ATOM 1962 N N . MET A 1 249 ? 11.389 12.435 44.198 1.00 47.09 249 MET A N 1
ATOM 1963 C CA . MET A 1 249 ? 11.323 11.831 45.515 1.00 47.09 249 MET A CA 1
ATOM 1964 C C . MET A 1 249 ? 12.756 11.826 46.037 1.00 47.09 249 MET A C 1
ATOM 1966 O O . MET A 1 249 ? 13.501 10.866 45.872 1.00 47.09 249 MET A O 1
ATOM 1970 N N . ALA A 1 250 ? 13.168 12.957 46.606 1.00 43.47 250 ALA A N 1
ATOM 1971 C CA . ALA A 1 250 ? 14.207 12.957 47.610 1.00 43.47 250 ALA A CA 1
ATOM 1972 C C . ALA A 1 250 ? 13.610 12.221 48.809 1.00 43.47 250 ALA A C 1
ATOM 1974 O O . ALA A 1 250 ? 12.855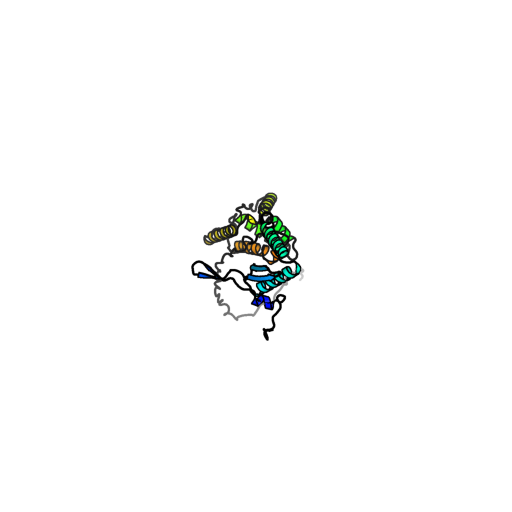 12.795 49.586 1.00 43.47 250 ALA A O 1
ATOM 1975 N N . THR A 1 251 ? 13.861 10.919 48.892 1.00 47.69 251 THR A N 1
ATOM 1976 C CA . THR A 1 251 ? 13.505 10.097 50.045 1.00 47.69 251 THR A CA 1
ATOM 1977 C C . THR A 1 251 ? 14.397 10.519 51.217 1.00 47.69 251 THR A C 1
ATOM 1979 O O . THR A 1 251 ? 15.607 10.296 51.144 1.00 47.69 251 THR A O 1
ATOM 1982 N N . PRO A 1 252 ? 13.886 11.101 52.317 1.00 46.97 252 PRO A N 1
ATOM 1983 C CA . PRO A 1 252 ? 14.669 11.267 53.528 1.00 46.97 252 PRO A CA 1
ATOM 1984 C C . PRO A 1 252 ? 14.466 10.010 54.376 1.00 46.97 252 PRO A C 1
ATOM 1986 O O . PRO A 1 252 ? 13.555 9.941 55.194 1.00 46.97 252 PRO A O 1
ATOM 1989 N N . CYS A 1 253 ? 15.281 8.979 54.159 1.00 40.97 253 CYS A N 1
ATOM 1990 C CA . CYS A 1 253 ? 15.279 7.771 54.986 1.00 40.97 253 CYS A CA 1
ATOM 1991 C C . CYS A 1 253 ? 16.714 7.286 55.203 1.00 40.97 253 CYS A C 1
ATOM 1993 O O . CYS A 1 253 ? 17.222 6.518 54.399 1.00 40.97 253 CYS A O 1
ATOM 1995 N N . LEU A 1 254 ? 17.368 7.779 56.261 1.00 44.53 254 LEU A N 1
ATOM 1996 C CA . LEU A 1 254 ? 17.987 6.972 57.330 1.00 44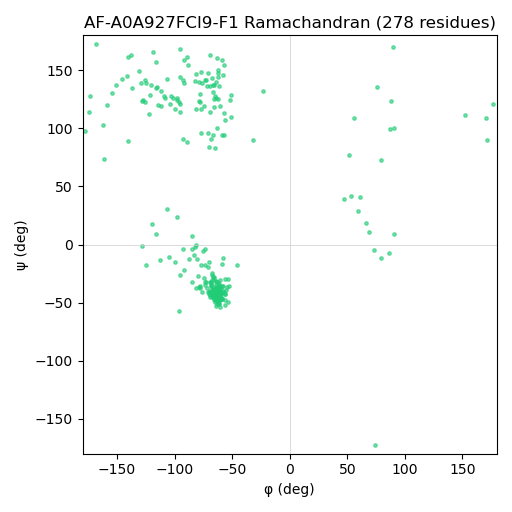.53 254 LEU A CA 1
ATOM 1997 C C . LEU A 1 254 ? 18.835 7.880 58.244 1.00 44.53 254 LEU A C 1
ATOM 1999 O O . LEU A 1 254 ? 20.034 8.067 58.058 1.00 44.53 254 LEU A O 1
ATOM 2003 N N . LYS A 1 255 ? 18.211 8.428 59.286 1.00 49.56 255 LYS A N 1
ATOM 2004 C CA . LYS A 1 255 ? 18.894 8.745 60.547 1.00 49.56 255 LYS A CA 1
ATOM 2005 C C . LYS A 1 255 ? 17.973 8.302 61.680 1.00 49.56 255 LYS A C 1
ATOM 2007 O O . LYS A 1 255 ? 16.792 8.633 61.654 1.00 49.56 255 LYS A O 1
ATOM 2012 N N . ARG A 1 256 ? 18.562 7.632 62.681 1.00 41.19 256 ARG A N 1
ATOM 2013 C CA . ARG A 1 256 ? 17.968 6.910 63.835 1.00 41.19 256 ARG A CA 1
ATOM 2014 C C . ARG A 1 256 ? 17.651 5.448 63.479 1.00 41.19 256 ARG A C 1
ATOM 2016 O O . ARG A 1 256 ? 16.939 5.204 62.524 1.00 41.19 256 ARG A O 1
ATOM 2023 N N . ARG A 1 257 ? 18.146 4.425 64.180 1.00 41.22 257 ARG A N 1
ATOM 2024 C CA . ARG A 1 257 ? 18.599 4.336 65.576 1.00 41.22 257 ARG A CA 1
ATOM 2025 C C . ARG A 1 257 ? 19.549 3.130 65.692 1.00 41.22 257 ARG A C 1
ATOM 2027 O O . ARG A 1 257 ? 19.142 2.009 65.415 1.00 41.22 257 ARG A O 1
ATOM 2034 N N . ILE A 1 258 ? 20.795 3.364 66.100 1.00 47.59 258 ILE A N 1
ATOM 2035 C CA . ILE A 1 258 ? 21.637 2.335 66.723 1.00 47.59 258 ILE A CA 1
ATOM 2036 C C . ILE A 1 258 ? 21.138 2.229 68.165 1.00 47.59 258 ILE A C 1
ATOM 2038 O O . ILE A 1 258 ? 21.074 3.242 68.860 1.00 47.59 258 ILE A O 1
ATOM 2042 N N . GLY A 1 259 ? 20.724 1.039 68.594 1.00 37.88 259 GLY A N 1
ATOM 2043 C CA . GLY A 1 259 ? 20.309 0.802 69.972 1.00 37.88 259 GLY A CA 1
ATOM 2044 C C . GLY A 1 259 ? 19.657 -0.561 70.173 1.00 37.88 259 GLY A C 1
ATOM 2045 O O . GLY A 1 259 ? 18.513 -0.755 69.780 1.00 37.88 259 GLY A O 1
ATOM 2046 N N . SER A 1 260 ? 20.393 -1.443 70.852 1.00 39.34 260 SER A N 1
ATOM 2047 C CA . SER A 1 260 ? 19.935 -2.672 71.517 1.00 39.34 260 SER A CA 1
ATOM 2048 C C . SER A 1 260 ? 19.685 -3.910 70.652 1.00 39.34 260 SER A C 1
ATOM 2050 O O . SER A 1 260 ? 18.564 -4.387 70.514 1.00 39.34 260 SER A O 1
ATOM 2052 N N . PHE A 1 261 ? 20.783 -4.517 70.194 1.00 38.00 261 PHE A N 1
ATOM 2053 C CA . PHE A 1 261 ? 20.874 -5.969 70.021 1.00 38.00 261 PHE A CA 1
ATOM 2054 C C . PHE A 1 261 ? 21.455 -6.566 71.310 1.00 38.00 261 PHE A C 1
ATOM 2056 O O . PHE A 1 261 ? 22.666 -6.653 71.484 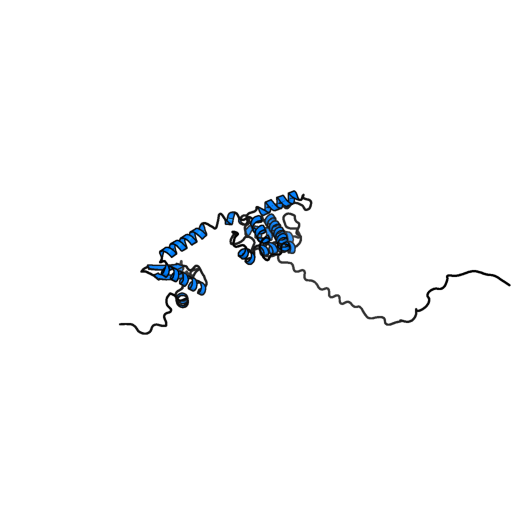1.00 38.00 261 PHE A O 1
ATOM 2063 N N . ALA A 1 262 ? 20.587 -6.937 72.246 1.00 41.69 262 ALA A N 1
ATOM 2064 C CA . ALA A 1 262 ? 20.930 -7.870 73.308 1.00 41.69 262 ALA A CA 1
ATOM 2065 C C . ALA A 1 262 ? 19.654 -8.552 73.795 1.00 41.69 262 ALA A C 1
ATOM 2067 O O . ALA A 1 262 ? 18.702 -7.875 74.172 1.00 41.69 262 ALA A O 1
ATOM 2068 N N . ARG A 1 263 ? 19.725 -9.887 73.876 1.00 38.44 263 ARG A N 1
ATOM 2069 C CA . ARG A 1 263 ? 18.801 -10.788 74.583 1.00 38.44 263 ARG A CA 1
ATOM 2070 C C . ARG A 1 263 ? 17.582 -11.235 73.759 1.00 38.44 263 ARG A C 1
ATOM 2072 O O . ARG A 1 263 ? 16.594 -10.529 73.665 1.00 38.44 263 ARG A O 1
ATOM 2079 N N . ILE A 1 264 ? 17.669 -12.447 73.201 1.00 40.22 264 ILE A N 1
ATOM 2080 C CA . ILE A 1 264 ? 16.791 -13.602 73.491 1.00 40.22 264 ILE A CA 1
ATOM 2081 C C . ILE A 1 264 ? 17.311 -14.789 72.654 1.00 40.22 264 ILE A C 1
ATOM 2083 O O . ILE A 1 264 ? 17.051 -14.922 71.465 1.00 40.22 264 ILE A O 1
ATOM 2087 N N . ILE A 1 265 ? 18.099 -15.641 73.309 1.00 41.09 265 ILE A N 1
ATOM 2088 C CA . ILE A 1 265 ? 18.320 -17.047 72.959 1.00 41.09 265 ILE A CA 1
ATOM 2089 C C . ILE A 1 265 ? 17.976 -17.820 74.237 1.00 41.09 265 ILE A C 1
ATOM 2091 O O . ILE A 1 265 ? 18.402 -17.394 75.311 1.00 41.09 265 ILE A O 1
ATOM 2095 N N . ARG A 1 266 ? 17.282 -18.958 74.073 1.00 39.41 266 ARG A N 1
ATOM 2096 C CA . ARG A 1 266 ? 16.853 -19.974 75.063 1.00 39.41 266 ARG A CA 1
ATOM 2097 C C . ARG A 1 266 ? 15.479 -19.755 75.713 1.00 39.41 266 ARG A C 1
ATOM 2099 O O . ARG A 1 266 ? 15.347 -19.035 76.691 1.00 39.41 266 ARG A O 1
ATOM 2106 N N . ASN A 1 267 ? 14.467 -20.467 75.212 1.00 38.44 267 ASN A N 1
ATOM 2107 C CA . ASN A 1 267 ? 14.019 -21.716 75.845 1.00 38.44 267 ASN A CA 1
ATOM 2108 C C . ASN A 1 267 ? 12.943 -22.392 74.987 1.00 38.44 267 ASN A C 1
ATOM 2110 O O . ASN A 1 267 ? 11.846 -21.871 74.813 1.00 38.44 267 ASN A O 1
ATOM 2114 N N . HIS A 1 268 ? 13.290 -23.560 74.451 1.00 39.88 268 HIS A N 1
ATOM 2115 C CA . HIS A 1 268 ? 12.380 -24.470 73.775 1.00 39.88 268 HIS A CA 1
ATOM 2116 C C . HIS A 1 268 ? 12.180 -25.678 74.702 1.00 39.88 268 HIS A C 1
ATOM 2118 O O . HIS A 1 268 ? 13.151 -26.305 75.115 1.00 39.88 268 HIS A O 1
ATOM 2124 N N . THR A 1 269 ? 10.910 -25.962 74.990 1.00 37.53 269 THR A N 1
ATOM 2125 C CA . THR A 1 269 ? 10.313 -27.296 75.179 1.00 37.53 269 THR A CA 1
ATOM 2126 C C . THR A 1 269 ? 10.894 -28.261 76.213 1.00 37.53 269 THR A C 1
ATOM 2128 O O . THR A 1 269 ? 11.857 -28.970 75.943 1.00 37.53 269 THR A O 1
ATOM 2131 N N . SER A 1 270 ? 10.131 -28.459 77.288 1.00 37.31 270 SER A N 1
ATOM 2132 C CA . SER A 1 270 ? 9.940 -29.774 77.913 1.00 37.31 270 SER A CA 1
ATOM 2133 C C . SER A 1 270 ? 8.703 -29.739 78.812 1.00 37.31 270 SER A C 1
ATOM 2135 O O . SER A 1 270 ? 8.740 -29.175 79.896 1.00 37.31 270 SER A O 1
ATOM 2137 N N . LEU A 1 271 ? 7.588 -30.309 78.346 1.00 38.31 271 LEU A N 1
ATOM 2138 C CA . LEU A 1 271 ? 6.449 -30.706 79.186 1.00 38.31 271 LEU A CA 1
ATOM 2139 C C . LEU A 1 271 ? 5.59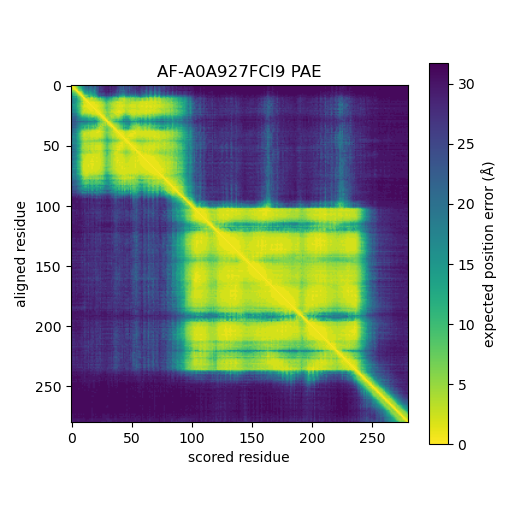2 -31.722 78.415 1.00 38.31 271 LEU A C 1
ATOM 2141 O O . LEU A 1 271 ? 4.533 -31.394 77.900 1.00 38.31 271 LEU A O 1
ATOM 2145 N N . TRP A 1 272 ? 6.106 -32.946 78.298 1.00 39.12 272 TRP A N 1
ATOM 2146 C CA . TRP A 1 272 ? 5.359 -34.185 78.044 1.00 39.12 272 TRP A CA 1
ATOM 2147 C C . TRP A 1 272 ? 6.089 -35.312 78.800 1.00 39.12 272 TRP A C 1
ATOM 2149 O O . TRP A 1 272 ? 7.318 -35.311 78.819 1.00 39.12 272 TRP A O 1
ATOM 2159 N N . PHE A 1 273 ? 5.323 -36.250 79.375 1.00 39.03 273 PHE A N 1
ATOM 2160 C CA . PHE A 1 273 ? 5.685 -37.328 80.326 1.00 39.03 273 PHE A CA 1
ATOM 2161 C C . PHE A 1 273 ? 5.937 -36.890 81.780 1.00 39.03 273 PHE A C 1
ATOM 2163 O O . PHE A 1 273 ? 6.677 -35.956 82.031 1.00 39.03 273 PHE A O 1
ATOM 2170 N N . SER A 1 274 ? 5.446 -37.556 82.825 1.00 44.66 274 SER A N 1
ATOM 2171 C CA . SER A 1 274 ? 4.492 -38.659 82.998 1.00 44.66 274 SER A CA 1
ATOM 2172 C C . SER A 1 274 ? 4.292 -38.790 84.513 1.00 44.66 274 SER A C 1
ATOM 2174 O O . SER A 1 274 ? 5.264 -38.886 85.258 1.00 44.66 274 SER A O 1
ATOM 2176 N N . LEU A 1 275 ? 3.038 -38.782 84.963 1.00 40.31 275 LEU A N 1
ATOM 2177 C CA . LEU A 1 275 ? 2.621 -39.099 86.329 1.00 40.31 275 LEU A CA 1
ATOM 2178 C C . LEU A 1 275 ? 2.547 -40.622 86.492 1.00 40.31 275 LEU A C 1
ATOM 2180 O O . LEU A 1 275 ? 1.749 -41.273 85.824 1.00 40.31 275 LEU A O 1
ATOM 2184 N N . SER A 1 276 ? 3.384 -41.171 87.372 1.00 40.94 276 SER A N 1
ATOM 2185 C CA . SER A 1 276 ? 3.313 -42.491 88.038 1.00 40.94 276 SER A CA 1
ATOM 2186 C C . SER A 1 276 ? 4.605 -42.588 88.866 1.00 40.94 276 SER A C 1
ATOM 2188 O O . SER A 1 276 ? 5.670 -42.438 88.287 1.00 40.94 276 SER A O 1
ATOM 2190 N N . ARG A 1 277 ? 4.660 -42.758 90.190 1.00 39.50 277 ARG A N 1
ATOM 2191 C CA . ARG A 1 277 ? 3.909 -43.611 91.124 1.00 39.50 277 ARG A CA 1
ATOM 2192 C C . ARG A 1 277 ? 4.196 -43.171 92.591 1.00 39.50 277 ARG A C 1
ATOM 2194 O O . ARG A 1 277 ? 5.085 -42.348 92.794 1.00 39.50 277 ARG A O 1
ATOM 2201 N N . PRO A 1 278 ? 3.479 -43.727 93.588 1.00 54.75 278 PRO A N 1
ATOM 2202 C CA . PRO A 1 278 ? 3.528 -43.353 95.007 1.00 54.75 278 PRO A CA 1
ATOM 2203 C C . PRO A 1 278 ? 4.487 -44.230 95.838 1.00 54.75 278 PRO A C 1
ATOM 2205 O O . PRO A 1 278 ? 4.854 -45.318 95.394 1.00 54.75 278 PRO A O 1
ATOM 2208 N N . GLY A 1 279 ? 4.776 -43.821 97.081 1.00 48.69 279 GLY A N 1
ATOM 2209 C CA . GLY A 1 279 ? 5.200 -44.745 98.142 1.00 48.69 279 GLY A CA 1
ATOM 2210 C C . GLY A 1 279 ? 6.096 -44.146 99.230 1.00 48.69 279 GLY A C 1
ATOM 2211 O O . GLY A 1 279 ? 7.255 -43.883 98.944 1.00 48.69 279 GLY A O 1
ATOM 2212 N N . CYS A 1 280 ? 5.513 -44.050 100.436 1.00 38.84 280 CYS A N 1
ATOM 2213 C CA . CYS A 1 280 ? 6.092 -44.037 101.793 1.00 38.84 280 CYS A CA 1
ATOM 2214 C C . CYS A 1 280 ? 7.132 -42.974 102.175 1.00 38.84 280 CYS A C 1
ATOM 2216 O O . CYS A 1 280 ? 8.288 -43.052 101.712 1.00 38.84 280 CYS A O 1
#

Foldseek 3Di:
DDDDDDPPQDPLLDLVNLLVQKDWDWDDDPNDIDTHPFIWGWDDDPNDIDIDTQPDPDSSSRSVSSNVVNVCCVVPNPVVVVVVVVVVVCCVVPVAPPQLQQAFLQNLLVCLCVFPDDDNVLSVVLSVLQLQLQCQLVVNAADDPPDDPVVNVVSSVVSRRHRQVVGALVSLQVQLVQCLVCQVVQFQHTNVSPHRDLVSVQVSLVSNLVSPPPVNCVSPVVHRHDVVRHSNPDDRDDDPPPPPPPPPPPPPDDDDDDDDPDDDDDDDDDDDDDDDDDDD